Protein AF-A0AAV4P1F6-F1 (afdb_monomer_lite)

Sequence (361 aa):
MTSTFDADSRHCPSCKAEIKIEPTDDEIRGLEEDSRLRVLKSFENSIWNQHSRYGILRRTLRHLNTSIENTIDKPGKYLMVEDISNFFIVGKFTEFVGNLMKKKLSDKLRLEDRVSHTDLYLRTKGRDISVFRKWCLDKYSSPQFAVIFFWILLLNIVPIVGEFTVLILEKLHFHSEEKFEKEFVLFEALNVIPMIWYAFDTFFLIAGLGCGQFFHYHGNKIDFIVTIVAVVQFIIDVVVIAAFPTNYDFAIIYVLFAMSCVRLLRLFLSISFHSSFCVVFAFITDEVSSVIYNAYDFGIGFITANEKVAQKATKIIDYEPSADMVQYRAERNVARVNNLSMITLKPITCADTILKVSNND

pLDDT: mean 77.38, std 16.15, range [29.48, 93.62]

Foldseek 3Di:
DDPDPPPPQCADPVPRDRPPPPDDPVVVLVQLQLLQVLLLVLLLVLLVVCCVPVVQDPVLNVVSVVLSVVQNVPGPGHRFCVSVVVLLDQDPVLVVLVVCCVPPPVVVVPPPDPVVLVVVLVVCVPDPDDPQLNVLSVVLPDLVVLQVLLVLLVVLVVLLVQLVVLVVCVVVVVDDLVVSLVSNVVSLVVLVVSLVVLVVSLVSLCSNQPPVRQVVDPLSVLSVVLSVLSVVLNVVVVVQCVVCVRDDDPVVSVVSSVSSVSSVVVVVSCCVPNCSVVSVSVVVVVVSVVSNVSSVSSLVSLLSSLVSCLVCLVVSRPDVVSSVVSNVSSVVSNVVSVVVCVVSCPDPPPVVVVVVVVVVD

Organism: Caerostris extrusa (NCBI:txid172846)

Structure (mmCIF, N/CA/C/O backbone):
data_AF-A0AAV4P1F6-F1
#
_entry.id   AF-A0AAV4P1F6-F1
#
loop_
_atom_site.group_PDB
_atom_site.id
_atom_site.type_symbol
_atom_site.label_atom_id
_atom_site.label_alt_id
_atom_site.label_comp_id
_atom_site.label_asym_id
_atom_site.label_entity_id
_atom_site.label_seq_id
_atom_site.pdbx_PDB_ins_code
_atom_site.Cartn_x
_atom_site.Cartn_y
_atom_site.Cartn_z
_atom_site.occupancy
_atom_site.B_iso_or_equiv
_atom_site.auth_seq_id
_atom_site.auth_comp_id
_atom_site.auth_asym_id
_atom_site.auth_atom_id
_atom_site.pdbx_PDB_model_num
ATOM 1 N N . MET A 1 1 ? -42.499 1.158 71.817 1.00 38.84 1 MET A N 1
ATOM 2 C CA . MET A 1 1 ? -43.449 1.905 70.970 1.00 38.84 1 MET A CA 1
ATOM 3 C C . MET A 1 1 ? -42.692 2.366 69.742 1.00 38.84 1 MET A C 1
ATOM 5 O O . MET A 1 1 ? -41.960 3.341 69.799 1.00 38.84 1 MET A O 1
ATOM 9 N N . THR A 1 2 ? -42.755 1.564 68.690 1.00 38.84 2 THR A N 1
ATOM 10 C CA . THR A 1 2 ? -42.164 1.829 67.378 1.00 38.84 2 THR A CA 1
ATOM 11 C C . THR A 1 2 ? -43.072 2.802 66.638 1.00 38.84 2 THR A C 1
ATOM 13 O O . THR A 1 2 ? -44.188 2.437 66.280 1.00 38.84 2 THR A O 1
ATOM 16 N N . SER A 1 3 ? -42.624 4.045 66.458 1.00 37.25 3 SER A N 1
ATOM 17 C CA . SER A 1 3 ? -43.287 4.999 65.571 1.00 37.25 3 SER A CA 1
ATOM 18 C C . SER A 1 3 ? -43.035 4.561 64.131 1.00 37.25 3 SER A C 1
ATOM 20 O O . SER A 1 3 ? -41.932 4.723 63.607 1.00 37.25 3 SER A O 1
ATOM 22 N N . THR A 1 4 ? -44.043 3.958 63.515 1.00 42.88 4 THR A N 1
ATOM 23 C CA . THR A 1 4 ? -44.122 3.788 62.067 1.00 42.88 4 THR A CA 1
ATOM 24 C C . THR A 1 4 ? -44.145 5.179 61.440 1.00 42.88 4 THR A C 1
ATOM 26 O O . THR A 1 4 ? -45.051 5.967 61.696 1.00 42.88 4 THR A O 1
ATOM 29 N N . PHE A 1 5 ? -43.094 5.515 60.694 1.00 44.38 5 PHE A N 1
ATOM 30 C CA . PHE A 1 5 ? -43.051 6.717 59.870 1.00 44.38 5 PHE A CA 1
ATOM 31 C C . PHE A 1 5 ? -44.028 6.493 58.708 1.00 44.38 5 PHE A C 1
ATOM 33 O O . PHE A 1 5 ? -43.715 5.760 57.772 1.00 44.38 5 PHE A O 1
ATOM 40 N N . ASP A 1 6 ? -45.228 7.066 58.804 1.00 48.50 6 ASP A N 1
ATOM 41 C CA . ASP A 1 6 ? -46.185 7.109 57.697 1.00 48.50 6 ASP A CA 1
ATOM 42 C C . ASP A 1 6 ? -45.626 8.028 56.603 1.00 48.50 6 ASP A C 1
ATOM 44 O O . ASP A 1 6 ? -45.699 9.259 56.686 1.00 48.50 6 ASP A O 1
ATOM 48 N N . ALA A 1 7 ? -45.044 7.409 55.575 1.00 51.19 7 ALA A N 1
ATOM 49 C CA . ALA A 1 7 ? -44.475 8.071 54.401 1.00 51.19 7 ALA A CA 1
ATOM 50 C C . ALA A 1 7 ? -45.523 8.796 53.525 1.00 51.19 7 ALA A C 1
ATOM 52 O O . ALA A 1 7 ? -45.147 9.516 52.606 1.00 51.19 7 ALA A O 1
ATOM 53 N N . ASP A 1 8 ? -46.818 8.665 53.836 1.00 51.41 8 ASP A N 1
ATOM 54 C CA . ASP A 1 8 ? -47.928 9.262 53.079 1.00 51.41 8 ASP A CA 1
ATOM 55 C C . ASP A 1 8 ? -48.410 10.621 53.619 1.00 51.41 8 ASP A C 1
ATOM 57 O O . ASP A 1 8 ? -49.325 11.239 53.063 1.00 51.41 8 ASP A O 1
ATOM 61 N N . SER A 1 9 ? -47.808 11.144 54.691 1.00 54.31 9 SER A N 1
ATOM 62 C CA . SER A 1 9 ? -48.185 12.469 55.187 1.00 54.31 9 SER A CA 1
ATOM 63 C C . SER A 1 9 ? -47.540 13.575 54.343 1.00 54.31 9 SER A C 1
ATOM 65 O O . SER A 1 9 ? -46.425 14.019 54.595 1.00 54.31 9 SER A O 1
ATOM 67 N N . ARG A 1 10 ? -48.289 14.122 53.372 1.00 58.44 10 ARG A N 1
ATOM 68 C CA . ARG A 1 10 ? -47.948 15.388 52.673 1.00 58.44 10 ARG A CA 1
ATOM 69 C C . ARG A 1 10 ? -47.880 16.605 53.609 1.00 58.44 10 ARG A C 1
ATOM 71 O O . ARG A 1 10 ? -47.894 17.734 53.144 1.00 58.44 10 ARG A O 1
ATOM 78 N N . HIS A 1 11 ? -47.871 16.409 54.923 1.00 65.31 11 HIS A N 1
ATOM 79 C CA . HIS A 1 11 ? -47.951 17.462 55.918 1.00 65.31 11 HIS A CA 1
ATOM 80 C C . HIS A 1 11 ? -46.923 17.220 57.015 1.00 65.31 11 HIS A C 1
ATOM 82 O O . HIS A 1 11 ? -46.811 16.117 57.543 1.00 65.31 11 HIS A O 1
ATOM 88 N N . CYS A 1 12 ? -46.201 18.272 57.394 1.00 66.75 12 CYS A N 1
ATOM 89 C CA . CYS A 1 12 ? -45.205 18.184 58.453 1.00 66.75 12 CYS A CA 1
ATOM 90 C C . CYS A 1 12 ? -45.875 17.809 59.792 1.00 66.75 12 CYS A C 1
ATOM 92 O O . CYS A 1 12 ? -46.815 18.497 60.207 1.00 66.75 12 CYS A O 1
ATOM 94 N N . PRO A 1 13 ? -45.393 16.779 60.514 1.00 68.94 13 PRO A N 1
ATOM 95 C CA . PRO A 1 13 ? -46.028 16.301 61.745 1.00 68.94 13 PRO A CA 1
ATOM 96 C C . PRO A 1 13 ? -46.034 17.341 62.877 1.00 68.94 13 PRO A C 1
ATOM 98 O O . PRO A 1 13 ? -46.877 17.269 63.768 1.00 68.94 13 PRO A O 1
ATOM 101 N N . SER A 1 14 ? -45.146 18.340 62.825 1.00 70.44 14 SER A N 1
ATOM 102 C CA . SER A 1 14 ? -45.046 19.388 63.849 1.00 70.44 14 SER A CA 1
ATOM 103 C C . SER A 1 14 ? -45.931 20.610 63.588 1.00 70.44 14 SER A C 1
ATOM 105 O O . SER A 1 14 ? -46.360 21.255 64.540 1.00 70.44 14 SER A O 1
ATOM 107 N N . CYS A 1 15 ? -46.210 20.961 62.327 1.00 78.31 15 CYS A N 1
ATOM 108 C CA . CYS A 1 15 ? -46.933 22.199 61.994 1.00 78.31 15 CYS A CA 1
ATOM 109 C C . CYS A 1 15 ? -48.130 22.013 61.057 1.00 78.31 15 CYS A C 1
ATOM 111 O O . CYS A 1 15 ? -48.818 22.989 60.768 1.00 78.31 15 CYS A O 1
ATOM 113 N N . LYS A 1 16 ? -48.398 20.784 60.592 1.00 69.38 16 LYS A N 1
ATOM 114 C CA . LYS A 1 16 ? -49.458 20.450 59.626 1.00 69.38 16 LYS A CA 1
ATOM 115 C C . LYS A 1 16 ? -49.434 21.309 58.354 1.00 69.38 16 LYS A C 1
ATOM 117 O O . LYS A 1 16 ? -50.455 21.422 57.689 1.00 69.38 16 LYS A O 1
ATOM 122 N N . ALA A 1 17 ? -48.302 21.928 58.022 1.00 64.44 17 ALA A N 1
ATOM 123 C CA . ALA A 1 17 ? -48.127 22.629 56.759 1.00 64.44 17 ALA A CA 1
ATOM 124 C C . ALA A 1 17 ? -47.928 21.600 55.646 1.00 64.44 17 ALA A C 1
ATOM 126 O O . ALA A 1 17 ? -47.204 20.622 55.855 1.00 64.44 17 ALA A O 1
ATOM 127 N N . GLU A 1 18 ? -48.570 21.818 54.498 1.00 62.25 18 GLU A N 1
ATOM 128 C CA . GLU A 1 18 ? -48.387 20.986 53.311 1.00 62.25 18 GLU A CA 1
ATOM 129 C C . GLU A 1 18 ? -46.919 21.076 52.876 1.00 62.25 18 GLU A C 1
ATOM 131 O O . GLU A 1 18 ? -46.399 22.153 52.576 1.00 62.25 18 GLU A O 1
ATOM 136 N N . ILE A 1 19 ? -46.222 19.944 52.916 1.00 61.69 19 ILE A N 1
ATOM 137 C CA . ILE A 1 19 ? -44.867 19.827 52.402 1.00 61.69 19 ILE A CA 1
ATOM 138 C C . ILE A 1 19 ? -45.026 19.853 50.884 1.00 61.69 19 ILE A C 1
ATOM 140 O O . ILE A 1 19 ? -45.515 18.892 50.292 1.00 61.69 19 ILE A O 1
ATOM 144 N N . LYS A 1 20 ? -44.637 20.958 50.242 1.00 55.81 20 LYS A N 1
ATOM 145 C CA . LYS A 1 20 ? -44.417 20.956 48.794 1.00 55.81 20 LYS A CA 1
ATOM 146 C C . LYS A 1 20 ? -43.238 20.025 48.521 1.00 55.81 20 LYS A C 1
ATOM 148 O O . LYS A 1 20 ? -42.094 20.394 48.745 1.00 55.81 20 LYS A O 1
ATOM 153 N N . ILE A 1 21 ? -43.553 18.794 48.127 1.00 63.50 21 ILE A N 1
ATOM 154 C CA . ILE A 1 21 ? -42.582 17.750 47.759 1.00 63.50 21 ILE A CA 1
ATOM 155 C C . ILE A 1 21 ? -42.100 17.953 46.312 1.00 63.50 21 ILE A C 1
ATOM 157 O O . ILE A 1 21 ? -41.138 17.325 45.884 1.00 63.50 21 ILE A O 1
ATOM 161 N N . GLU A 1 22 ? -42.745 18.843 45.553 1.00 67.06 22 GLU A N 1
ATOM 162 C CA . GLU A 1 22 ? -42.288 19.199 44.215 1.00 67.06 22 GLU A CA 1
ATOM 163 C C . GLU A 1 22 ? -40.974 19.989 44.313 1.00 67.06 22 GLU A C 1
ATOM 165 O O . GLU A 1 22 ? -40.964 21.064 44.925 1.00 67.06 22 GLU A O 1
ATOM 170 N N . PRO A 1 23 ? -39.869 19.454 43.759 1.00 74.31 23 PRO A N 1
ATOM 171 C CA . PRO A 1 23 ? -38.586 20.136 43.772 1.00 74.31 23 PRO A CA 1
ATOM 172 C C . PRO A 1 23 ? -38.699 21.457 43.016 1.00 74.31 23 PRO A C 1
ATOM 174 O O . PRO A 1 23 ? -39.380 21.559 41.995 1.00 74.31 23 PRO A O 1
ATOM 177 N N . THR A 1 24 ? -38.025 22.479 43.527 1.00 83.31 24 THR A N 1
ATOM 178 C CA . THR A 1 24 ? -37.917 23.767 42.837 1.00 83.31 24 THR A CA 1
ATOM 179 C C . THR A 1 24 ? -37.158 23.611 41.517 1.00 83.31 24 THR A C 1
ATOM 181 O O . THR A 1 24 ? -36.320 22.722 41.381 1.00 83.31 24 THR A O 1
ATOM 184 N N . ASP A 1 25 ? -37.389 24.498 40.544 1.00 84.62 25 ASP A N 1
ATOM 185 C CA . ASP A 1 25 ? -36.687 24.456 39.247 1.00 84.62 25 ASP A CA 1
ATOM 186 C C . ASP A 1 25 ? -35.151 24.464 39.404 1.00 84.62 25 ASP A C 1
ATOM 188 O O . ASP A 1 25 ? -34.422 23.880 38.602 1.00 84.62 25 ASP A O 1
ATOM 192 N N . ASP A 1 26 ? -34.637 25.093 40.461 1.00 85.69 26 ASP A N 1
ATOM 193 C CA . ASP A 1 26 ? -33.209 25.124 40.791 1.00 85.69 26 ASP A CA 1
ATOM 194 C C . ASP A 1 26 ? -32.708 23.767 41.306 1.00 85.69 26 ASP A C 1
ATOM 196 O O . ASP A 1 26 ? -31.631 23.313 40.912 1.00 85.69 26 ASP A O 1
ATOM 200 N N . GLU A 1 27 ? -33.503 23.089 42.136 1.00 84.44 27 GLU A N 1
ATOM 201 C CA . GLU A 1 27 ? -33.219 21.736 42.620 1.00 84.44 27 GLU A CA 1
ATOM 202 C C . GLU A 1 27 ? -33.324 20.707 41.494 1.00 84.44 27 GLU A C 1
ATOM 204 O O . GLU A 1 27 ? -32.465 19.833 41.401 1.00 84.44 27 GLU A O 1
ATOM 209 N N . ILE A 1 28 ? -34.304 20.843 40.592 1.00 86.19 28 ILE A N 1
ATOM 210 C CA . ILE A 1 28 ? -34.425 20.000 39.393 1.00 86.19 28 ILE A CA 1
ATOM 211 C C . ILE A 1 28 ? -33.164 20.136 38.539 1.00 86.19 28 ILE A C 1
ATOM 213 O O . ILE A 1 28 ? -32.554 19.128 38.188 1.00 86.19 28 ILE A O 1
ATOM 217 N N . ARG A 1 29 ? -32.703 21.366 38.275 1.00 86.69 29 ARG A N 1
ATOM 218 C CA . ARG A 1 29 ? -31.451 21.601 37.535 1.00 86.69 29 ARG A CA 1
ATOM 219 C C . ARG A 1 29 ? -30.237 20.982 38.231 1.00 86.69 29 ARG A C 1
ATOM 221 O O . ARG A 1 29 ? -29.372 20.419 37.561 1.00 86.69 29 ARG A O 1
ATOM 228 N N . GLY A 1 30 ? -30.174 21.054 39.561 1.00 87.31 30 GLY A N 1
ATOM 229 C CA . GLY A 1 30 ? -29.123 20.404 40.349 1.00 87.31 30 GLY A CA 1
ATOM 230 C C . GLY A 1 30 ? -29.155 18.876 40.241 1.00 87.31 30 GLY A C 1
ATOM 231 O O . GLY A 1 30 ? -28.116 18.250 40.029 1.00 87.31 30 GLY A O 1
ATOM 232 N N . LEU A 1 31 ? -30.344 18.276 40.327 1.00 87.50 31 LEU A N 1
ATOM 233 C CA . LEU A 1 31 ? -30.554 16.832 40.198 1.00 87.50 31 LEU A CA 1
ATOM 234 C C . LEU A 1 31 ? -30.246 16.331 38.783 1.00 87.50 31 LEU A C 1
ATOM 236 O O . LEU A 1 31 ? -29.649 15.266 38.626 1.00 87.50 31 LEU A O 1
ATOM 240 N N . GLU A 1 32 ? -30.615 17.085 37.748 1.00 88.25 32 GLU A N 1
ATOM 241 C CA . GLU A 1 32 ? -30.285 16.777 36.353 1.00 88.25 32 GLU A CA 1
ATOM 242 C C . GLU A 1 32 ? -28.773 16.788 36.106 1.00 88.25 32 GLU A C 1
ATOM 244 O O . GLU A 1 32 ? -28.246 15.896 35.434 1.00 88.25 32 GLU A O 1
ATOM 249 N N . GLU A 1 33 ? -28.060 17.761 36.674 1.00 89.44 33 GLU A N 1
ATOM 250 C CA . GLU A 1 33 ? -26.610 17.871 36.528 1.00 89.44 33 GLU A CA 1
ATOM 251 C C . GLU A 1 33 ? -25.863 16.777 37.313 1.00 89.44 33 GLU A C 1
ATOM 253 O O . GLU A 1 33 ? -24.937 16.166 36.776 1.00 89.44 33 GLU A O 1
ATOM 258 N N . ASP A 1 34 ? -26.299 16.440 38.533 1.00 90.31 34 ASP A N 1
ATOM 259 C CA . ASP A 1 34 ? -25.748 15.296 39.279 1.00 90.31 34 ASP A CA 1
ATOM 260 C C . ASP A 1 34 ? -25.990 13.977 38.528 1.00 90.31 34 ASP A C 1
ATOM 262 O O . ASP A 1 34 ? -25.071 13.177 38.325 1.00 90.31 34 ASP A O 1
ATOM 266 N N . SER A 1 35 ? -27.207 13.787 38.007 1.00 89.88 35 SER A N 1
ATOM 267 C CA . SER A 1 35 ? -27.563 12.627 37.181 1.00 89.88 35 SER A CA 1
ATOM 268 C C . SER A 1 35 ? -26.642 12.505 35.965 1.00 89.88 35 SER A C 1
ATOM 270 O O . SER A 1 35 ? -26.110 11.425 35.688 1.00 89.88 35 SER A O 1
ATOM 272 N N . ARG A 1 36 ? -26.384 13.619 35.268 1.00 92.00 36 ARG A N 1
ATOM 273 C CA . ARG A 1 36 ? -25.468 13.688 34.120 1.00 92.00 36 ARG A CA 1
ATOM 274 C C . ARG A 1 36 ? -24.056 13.240 34.494 1.00 92.00 36 ARG A C 1
ATOM 276 O O . ARG A 1 36 ? -23.481 12.393 33.805 1.00 92.00 36 ARG A O 1
ATOM 283 N N . LEU A 1 37 ? -23.500 13.772 35.582 1.00 92.38 37 LEU A N 1
ATOM 284 C CA . LEU A 1 37 ? -22.149 13.433 36.040 1.00 92.38 37 LEU A CA 1
ATOM 285 C C . LEU A 1 37 ? -22.035 11.953 36.429 1.00 92.38 37 LEU A C 1
ATOM 287 O O . LEU A 1 37 ? -21.067 11.284 36.053 1.00 92.38 37 LEU A O 1
ATOM 291 N N . ARG A 1 38 ? -23.042 11.402 37.116 1.00 92.69 38 ARG A N 1
ATOM 292 C CA . ARG A 1 38 ? -23.079 9.975 37.470 1.00 92.69 38 ARG A CA 1
ATOM 293 C C . ARG A 1 38 ? -23.143 9.072 36.241 1.00 92.69 38 ARG A C 1
ATOM 295 O O . ARG A 1 38 ? -22.482 8.031 36.210 1.00 92.69 38 ARG A O 1
ATOM 302 N N . VAL A 1 39 ? -23.883 9.476 35.211 1.00 92.12 39 VAL A N 1
ATOM 303 C CA . VAL A 1 39 ? -23.945 8.758 33.931 1.00 92.12 39 VAL A CA 1
ATOM 304 C C . VAL A 1 39 ? -22.595 8.753 33.234 1.00 92.12 39 VAL A C 1
ATOM 306 O O . VAL A 1 39 ? -22.129 7.681 32.848 1.00 92.12 39 VAL A O 1
ATOM 309 N N . LEU A 1 40 ? -21.938 9.910 33.118 1.00 92.56 40 LEU A N 1
ATOM 310 C CA . LEU A 1 40 ? -20.616 10.011 32.493 1.00 92.56 40 LEU A CA 1
ATOM 311 C C . LEU A 1 40 ? -19.580 9.158 33.239 1.00 92.56 40 LEU A C 1
ATOM 313 O O . LEU A 1 40 ? -18.828 8.414 32.612 1.00 92.56 40 LEU A O 1
ATOM 317 N N . LYS A 1 41 ? -19.618 9.155 34.576 1.00 93.62 41 LYS A N 1
ATOM 318 C CA . LYS A 1 41 ? -18.756 8.305 35.409 1.00 93.62 41 LYS A CA 1
ATOM 319 C C . LYS A 1 41 ? -19.056 6.810 35.252 1.00 93.62 41 LYS A C 1
ATOM 321 O O . LYS A 1 41 ? -18.147 5.982 35.225 1.00 93.62 41 LYS A O 1
ATOM 326 N N . SER A 1 42 ? -20.329 6.431 35.144 1.00 93.06 42 SER A N 1
ATOM 327 C CA . SER A 1 42 ? -20.731 5.044 34.871 1.00 93.06 42 SER A CA 1
ATOM 328 C C . SER A 1 42 ? -20.269 4.581 33.485 1.00 93.06 42 SER A C 1
ATOM 330 O O . SER A 1 42 ? -19.779 3.458 33.324 1.00 93.06 42 SER A O 1
ATOM 332 N N . PHE A 1 43 ? -20.367 5.468 32.496 1.00 92.94 43 PHE A N 1
ATOM 333 C CA . PHE A 1 43 ? -19.899 5.244 31.137 1.00 92.94 43 PHE A CA 1
ATOM 334 C C . PHE A 1 43 ? -18.378 5.028 31.095 1.00 92.94 43 PHE A C 1
ATOM 336 O O . PHE A 1 43 ? -17.917 4.016 30.562 1.00 92.94 43 PHE A O 1
ATOM 343 N N . GLU A 1 44 ? -17.606 5.900 31.748 1.00 93.38 44 GLU A N 1
ATOM 344 C CA . GLU A 1 44 ? -16.151 5.773 31.895 1.00 93.38 44 GLU A CA 1
ATOM 345 C C . GLU A 1 44 ? -15.758 4.442 32.562 1.00 93.38 44 GLU A C 1
ATOM 347 O O . GLU A 1 44 ? -14.948 3.674 32.032 1.00 93.38 44 GLU A O 1
ATOM 352 N N . ASN A 1 45 ? -16.411 4.097 33.677 1.00 93.44 45 ASN A N 1
ATOM 353 C CA . ASN A 1 45 ? -16.208 2.818 34.361 1.00 93.44 45 ASN A CA 1
ATOM 354 C C . ASN A 1 45 ? -16.522 1.618 33.459 1.00 93.44 45 ASN A C 1
ATOM 356 O O . ASN A 1 45 ? -15.870 0.573 33.552 1.00 93.44 45 ASN A O 1
ATOM 360 N N . SER A 1 46 ? -17.529 1.723 32.588 1.00 91.75 46 SER A N 1
ATOM 361 C CA . SER A 1 46 ? -17.835 0.663 31.630 1.00 91.75 46 SER A CA 1
ATOM 362 C C . SER A 1 46 ? -16.695 0.463 30.636 1.00 91.75 46 SER A C 1
ATOM 364 O O . SER A 1 46 ? -16.330 -0.684 30.380 1.00 91.75 46 SER A O 1
ATOM 366 N N . ILE A 1 47 ? -16.115 1.537 30.100 1.00 91.38 47 ILE A N 1
ATOM 367 C CA . ILE A 1 47 ? -15.027 1.457 29.116 1.00 91.38 47 ILE A CA 1
ATOM 368 C C . ILE A 1 47 ? -13.759 0.889 29.755 1.00 91.38 47 ILE A C 1
ATOM 370 O O . ILE A 1 47 ? -13.151 -0.019 29.189 1.00 91.38 47 ILE A O 1
ATOM 374 N N . TRP A 1 48 ? -13.400 1.328 30.963 1.00 91.94 48 TRP A N 1
ATOM 375 C CA . TRP A 1 48 ? -12.269 0.759 31.703 1.00 91.94 48 TRP A CA 1
ATOM 376 C C . TRP A 1 48 ? -12.427 -0.740 31.961 1.00 91.94 48 TRP A C 1
ATOM 378 O O . TRP A 1 48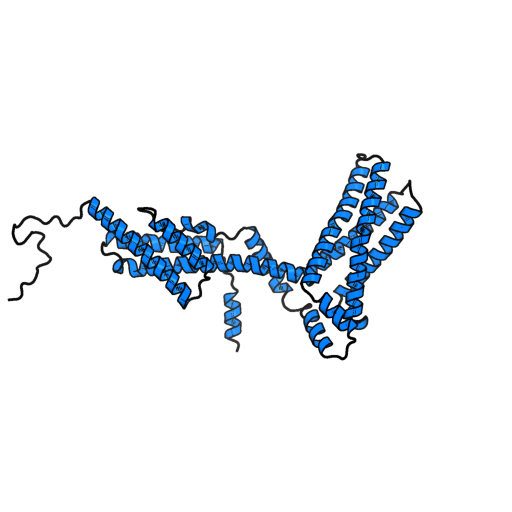 ? -11.490 -1.514 31.759 1.00 91.94 48 TRP A O 1
ATOM 388 N N . ASN A 1 49 ? -13.631 -1.168 32.346 1.00 91.31 49 ASN A N 1
ATOM 389 C CA . ASN A 1 49 ? -13.943 -2.587 32.510 1.00 91.31 49 ASN A CA 1
ATOM 390 C C . ASN A 1 49 ? -13.863 -3.362 31.190 1.00 91.31 49 ASN A C 1
ATOM 392 O O . ASN A 1 49 ? -13.536 -4.546 31.188 1.00 91.31 49 ASN A O 1
ATOM 396 N N . GLN A 1 50 ? -14.183 -2.721 30.066 1.00 88.56 50 GLN A N 1
ATOM 397 C CA . GLN A 1 50 ? -14.062 -3.356 28.762 1.00 88.56 50 GLN A CA 1
ATOM 398 C C . GLN A 1 50 ? -12.610 -3.466 28.298 1.00 88.56 50 GLN A C 1
ATOM 400 O O . GLN A 1 50 ? -12.223 -4.509 27.784 1.00 88.56 50 GLN A O 1
ATOM 405 N N . HIS A 1 51 ? -11.782 -2.454 28.548 1.00 90.00 51 HIS A N 1
ATOM 406 C CA . HIS A 1 51 ? -10.345 -2.534 28.296 1.00 90.00 51 HIS A CA 1
ATOM 407 C C . HIS A 1 51 ? -9.687 -3.646 29.129 1.00 90.00 51 HIS A C 1
ATOM 409 O O . HIS A 1 51 ? -8.862 -4.393 28.613 1.00 90.00 51 HIS A O 1
ATOM 415 N N . SER A 1 52 ? -10.067 -3.800 30.403 1.00 87.56 52 SER A N 1
ATOM 416 C CA . SER A 1 52 ? -9.479 -4.828 31.274 1.00 87.56 52 SER A CA 1
ATOM 417 C C . SER A 1 52 ? -9.945 -6.257 30.973 1.00 87.56 52 SER A C 1
ATOM 419 O O . SER A 1 52 ? -9.185 -7.187 31.226 1.00 87.56 52 SER A O 1
ATOM 421 N N . ARG A 1 53 ? -11.167 -6.451 30.450 1.00 83.44 53 ARG A N 1
ATOM 422 C CA . ARG A 1 53 ? -11.757 -7.791 30.230 1.00 83.44 53 ARG A CA 1
ATOM 423 C C . ARG A 1 53 ? -11.881 -8.222 28.771 1.00 83.44 53 ARG A C 1
ATOM 425 O O . ARG A 1 53 ? -11.707 -9.398 28.486 1.00 83.44 53 ARG A O 1
ATOM 432 N N . TYR A 1 54 ? -12.224 -7.300 27.876 1.00 69.88 54 TYR A N 1
ATOM 433 C CA . TYR A 1 54 ? -12.569 -7.585 26.476 1.00 69.88 54 TYR A CA 1
ATOM 434 C C . TYR A 1 54 ? -11.516 -7.083 25.481 1.00 69.88 54 TYR A C 1
ATOM 436 O O . TYR A 1 54 ? -11.690 -7.247 24.280 1.00 69.88 54 TYR A O 1
ATOM 444 N N . GLY A 1 55 ? -10.418 -6.496 25.967 1.00 75.00 55 GLY A N 1
ATOM 445 C CA . GLY A 1 55 ? -9.258 -6.178 25.136 1.00 75.00 55 GLY A CA 1
ATOM 446 C C . GLY A 1 55 ? -9.456 -5.008 24.173 1.00 75.00 55 GLY A C 1
ATOM 447 O O . GLY A 1 55 ? -8.792 -4.979 23.142 1.00 75.00 55 GLY A O 1
ATOM 448 N N . ILE A 1 56 ? -10.322 -4.036 24.498 1.00 83.50 56 ILE A N 1
ATOM 449 C CA . ILE A 1 56 ? -10.389 -2.781 23.730 1.00 83.50 56 ILE A CA 1
ATOM 450 C C . ILE A 1 56 ? -8.986 -2.175 23.646 1.00 83.50 56 ILE A C 1
ATOM 452 O O . ILE A 1 56 ? -8.310 -2.012 24.663 1.00 83.50 56 ILE A O 1
ATOM 456 N N . LEU A 1 57 ? -8.564 -1.793 22.441 1.00 84.81 57 LEU A N 1
ATOM 457 C CA . LEU A 1 57 ? -7.273 -1.150 22.211 1.00 84.81 57 LEU A CA 1
ATOM 458 C C . LEU A 1 57 ? -7.061 0.081 23.118 1.00 84.81 57 LEU A C 1
ATOM 460 O O . LEU A 1 57 ? -7.925 0.949 23.259 1.00 84.81 57 LEU A O 1
ATOM 464 N N . ARG A 1 58 ? -5.846 0.236 23.662 1.00 86.88 58 ARG A N 1
ATOM 465 C CA . ARG A 1 58 ? -5.468 1.372 24.531 1.00 86.88 58 ARG A CA 1
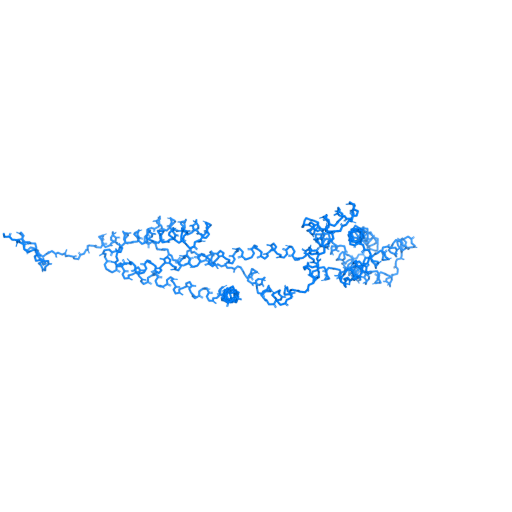ATOM 466 C C . ARG A 1 58 ? -5.704 2.744 23.881 1.00 86.88 58 ARG A C 1
ATOM 468 O O . ARG A 1 58 ? -6.041 3.705 24.570 1.00 86.88 58 ARG A O 1
ATOM 475 N N . ARG A 1 59 ? -5.537 2.840 22.556 1.00 85.06 59 ARG A N 1
ATOM 476 C CA . ARG A 1 59 ? -5.834 4.057 21.777 1.00 85.06 59 ARG A CA 1
ATOM 477 C C . ARG A 1 59 ? -7.320 4.419 21.832 1.00 85.06 59 ARG A C 1
ATOM 479 O O . ARG A 1 59 ? -7.649 5.566 22.112 1.00 85.06 59 ARG A O 1
ATOM 486 N N . THR A 1 60 ? -8.199 3.434 21.670 1.00 84.56 60 THR A N 1
ATOM 487 C CA . THR A 1 60 ? -9.657 3.589 21.753 1.00 84.56 60 THR A CA 1
ATOM 488 C C . THR A 1 60 ? -10.091 4.054 23.141 1.00 84.56 60 THR A C 1
ATOM 490 O O . THR A 1 60 ? -10.831 5.029 23.249 1.00 84.56 60 THR A O 1
ATOM 493 N N . LEU A 1 61 ? -9.555 3.434 24.203 1.00 90.00 61 LEU A N 1
ATOM 494 C CA . LEU A 1 61 ? -9.778 3.868 25.589 1.00 90.00 61 LEU A CA 1
ATOM 495 C C . LEU A 1 61 ? -9.406 5.344 25.782 1.00 90.00 61 LEU A C 1
ATOM 497 O O . LEU A 1 61 ? -10.193 6.110 26.329 1.00 90.00 61 LEU A O 1
ATOM 501 N N . ARG A 1 62 ? -8.221 5.753 25.309 1.00 89.94 62 ARG A N 1
ATOM 502 C CA . ARG A 1 62 ? -7.745 7.136 25.445 1.00 89.94 62 ARG A CA 1
ATOM 503 C C . ARG A 1 62 ? -8.688 8.125 24.760 1.00 89.94 62 ARG A C 1
ATOM 505 O O . ARG A 1 62 ? -9.048 9.124 25.366 1.00 89.94 62 ARG A O 1
ATOM 512 N N . HIS A 1 63 ? -9.107 7.841 23.529 1.00 88.75 63 HIS A N 1
ATOM 513 C CA . HIS A 1 63 ? -10.007 8.724 22.785 1.00 88.75 63 HIS A CA 1
ATOM 514 C C . HIS A 1 63 ? -11.399 8.826 23.417 1.00 88.75 63 HIS A C 1
ATOM 516 O O . HIS A 1 63 ? -11.947 9.928 23.501 1.00 88.75 63 HIS A O 1
ATOM 522 N N . LEU A 1 64 ? -11.958 7.710 23.893 1.00 88.75 64 LEU A N 1
ATOM 523 C CA . LEU A 1 64 ? -13.236 7.717 24.604 1.00 88.75 64 LEU A CA 1
ATOM 524 C C . LEU A 1 64 ? -13.141 8.493 25.922 1.00 88.75 64 LEU A C 1
ATOM 526 O O . LEU A 1 64 ? -13.973 9.364 26.151 1.00 88.75 64 LEU A O 1
ATOM 530 N N . ASN A 1 65 ? -12.108 8.257 26.736 1.00 91.06 65 ASN A N 1
ATOM 531 C CA . ASN A 1 65 ? -11.918 8.979 27.999 1.00 91.06 65 ASN A CA 1
ATOM 532 C C . ASN A 1 65 ? -11.745 10.481 27.778 1.00 91.06 65 ASN A C 1
ATOM 534 O O . ASN A 1 65 ? -12.457 11.263 28.394 1.00 91.06 65 ASN A O 1
ATOM 538 N N . THR A 1 66 ? -10.906 10.897 26.826 1.00 91.38 66 THR A N 1
ATOM 539 C CA . THR A 1 66 ? -10.767 12.322 26.490 1.00 91.38 66 THR A CA 1
ATOM 540 C C . THR A 1 66 ? -12.090 12.927 26.004 1.00 91.38 66 THR A C 1
ATOM 542 O O . THR A 1 66 ? -12.395 14.078 26.302 1.00 91.38 66 THR A O 1
ATOM 545 N N . SER A 1 67 ? -12.920 12.167 25.282 1.00 89.56 67 SER A N 1
ATOM 546 C CA . SER A 1 67 ? -14.248 12.641 24.858 1.00 89.56 67 SER A CA 1
ATOM 547 C C . SER A 1 67 ? -15.210 12.805 26.041 1.00 89.56 67 SER A C 1
ATOM 549 O O . SER A 1 67 ? -16.002 13.748 26.059 1.00 89.56 67 SER A O 1
ATOM 551 N N . ILE A 1 68 ? -15.124 11.922 27.039 1.00 91.75 68 ILE A N 1
ATOM 552 C CA . ILE A 1 68 ? -15.899 12.006 28.284 1.00 91.75 68 ILE A CA 1
ATOM 553 C C . ILE A 1 68 ? -15.445 13.209 29.106 1.00 91.75 68 ILE A C 1
ATOM 555 O O . ILE A 1 68 ? -16.290 14.019 29.467 1.00 91.75 68 ILE A O 1
ATOM 559 N N . GLU A 1 69 ? -14.141 13.375 29.332 1.00 90.31 69 GLU A N 1
ATOM 560 C CA . GLU A 1 69 ? -13.554 14.517 30.051 1.00 90.31 69 GLU A CA 1
ATOM 561 C C . GLU A 1 69 ? -14.006 15.848 29.426 1.00 90.31 69 GLU A C 1
ATOM 563 O O . GLU A 1 69 ? -14.612 16.681 30.095 1.00 90.31 69 GLU A O 1
ATOM 568 N N . ASN A 1 70 ? -13.881 15.979 28.100 1.00 89.62 70 ASN A N 1
ATOM 569 C CA . ASN A 1 70 ? -14.350 17.155 27.356 1.00 89.62 70 ASN A CA 1
ATOM 570 C C . ASN A 1 70 ? -15.868 17.405 27.465 1.00 89.62 70 ASN A C 1
ATOM 572 O O . ASN A 1 70 ? -16.343 18.508 27.175 1.00 89.62 70 ASN A O 1
ATOM 576 N N . THR A 1 71 ? -16.647 16.370 27.783 1.00 89.75 71 THR A N 1
ATOM 577 C CA . THR A 1 71 ? -18.101 16.456 27.973 1.00 89.75 71 THR A CA 1
ATOM 578 C C . THR A 1 71 ? -18.455 16.774 29.423 1.00 89.75 71 THR A C 1
ATOM 580 O O . THR A 1 71 ? -19.428 17.487 29.664 1.00 89.75 71 THR A O 1
ATOM 583 N N . ILE A 1 72 ? -17.664 16.305 30.391 1.00 90.25 72 ILE A N 1
ATOM 584 C CA . ILE A 1 72 ? -17.812 16.649 31.811 1.00 90.25 72 ILE A CA 1
ATOM 585 C C . ILE A 1 72 ? -17.698 18.167 31.985 1.00 90.25 72 ILE A C 1
ATOM 587 O O . ILE A 1 72 ? -18.576 18.754 32.616 1.00 90.25 72 ILE A O 1
ATOM 591 N N . ASP A 1 73 ? -16.727 18.796 31.318 1.00 88.44 73 ASP A N 1
ATOM 592 C CA . ASP A 1 73 ? -16.479 20.245 31.377 1.00 88.44 73 ASP A CA 1
ATOM 593 C C . ASP A 1 73 ? -17.610 21.111 30.785 1.00 88.44 73 ASP A C 1
ATOM 595 O O . ASP A 1 73 ? -17.649 22.324 30.998 1.00 88.44 73 ASP A O 1
ATOM 599 N N . LYS A 1 74 ? -18.538 20.519 30.018 1.00 89.50 74 LYS A N 1
ATOM 600 C CA . LYS A 1 74 ? -19.636 21.234 29.349 1.00 89.50 74 LYS A CA 1
ATOM 601 C C . LYS A 1 74 ? -20.966 20.982 30.077 1.00 89.50 74 LYS A C 1
ATOM 603 O O . LYS A 1 74 ? -21.522 19.889 29.932 1.00 89.50 74 LYS A O 1
ATOM 608 N N . PRO A 1 75 ? -21.518 21.968 30.811 1.00 86.19 75 PRO A N 1
ATOM 609 C CA . PRO A 1 75 ? -22.758 21.785 31.567 1.00 86.19 75 PRO A CA 1
ATOM 610 C C . PRO A 1 75 ? -23.937 21.477 30.636 1.00 86.19 75 PRO A C 1
ATOM 612 O O . PRO A 1 75 ? -24.011 21.993 29.518 1.00 86.19 75 PRO A O 1
ATOM 615 N N . GLY A 1 76 ? -24.839 20.593 31.073 1.00 83.56 76 GLY A N 1
ATOM 616 C CA . GLY A 1 76 ? -26.015 20.176 30.297 1.00 83.56 76 GLY A CA 1
ATOM 617 C C . GLY A 1 76 ? -25.727 19.349 29.032 1.00 83.56 76 GLY A C 1
ATOM 618 O O . GLY A 1 76 ? -26.662 18.868 28.385 1.00 83.56 76 GLY A O 1
ATOM 619 N N . LYS A 1 77 ? -24.455 19.130 28.667 1.00 88.06 77 LYS A N 1
ATOM 620 C CA . LYS A 1 77 ? -24.084 18.317 27.505 1.00 88.06 77 LYS A CA 1
ATOM 621 C C . LYS A 1 77 ? -23.871 16.858 27.906 1.00 88.06 77 LYS A C 1
ATOM 623 O O . LYS A 1 77 ? -23.159 16.544 28.857 1.00 88.06 77 LYS A O 1
ATOM 628 N N . TYR A 1 78 ? -24.478 15.964 27.135 1.00 86.19 78 TYR A N 1
ATOM 629 C CA . TYR A 1 78 ? -24.281 14.522 27.229 1.00 86.19 78 TYR A CA 1
ATOM 630 C C . TYR A 1 78 ? -23.415 14.053 26.069 1.00 86.19 78 TYR A C 1
ATOM 632 O O . TYR A 1 78 ? -23.378 14.697 25.021 1.00 86.19 78 TYR A O 1
ATOM 640 N N . LEU A 1 79 ? -22.749 12.918 26.257 1.00 87.88 79 LEU A N 1
ATOM 641 C CA . LEU A 1 79 ? -21.925 12.325 25.220 1.00 87.88 79 LEU A CA 1
ATOM 642 C C . LEU A 1 79 ? -22.834 11.719 24.142 1.00 87.88 79 LEU A C 1
ATOM 644 O O . LEU A 1 79 ? -23.518 10.720 24.382 1.00 87.88 79 LEU A O 1
ATOM 648 N N . MET A 1 80 ? -22.867 12.347 22.971 1.00 88.19 80 MET A N 1
ATOM 649 C CA . MET A 1 80 ? -23.694 11.916 21.845 1.00 88.19 80 MET A CA 1
ATOM 650 C C . MET A 1 80 ? -22.839 11.289 20.744 1.00 88.19 80 MET A C 1
ATOM 652 O O . MET A 1 80 ? -21.639 11.540 20.651 1.00 88.19 80 MET A O 1
ATOM 656 N N . VAL A 1 81 ? -23.460 10.482 19.881 1.00 85.12 81 VAL A N 1
ATOM 657 C CA . VAL A 1 81 ? -22.767 9.831 18.752 1.00 85.12 81 VAL A CA 1
ATOM 658 C C . VAL A 1 81 ? -22.092 10.856 17.842 1.00 85.12 81 VAL A C 1
ATOM 660 O O . VAL A 1 81 ? -20.997 10.613 17.344 1.00 85.12 81 VAL A O 1
ATOM 663 N N . GLU A 1 82 ? -22.713 12.017 17.642 1.00 83.94 82 GLU A N 1
ATOM 664 C CA . GLU A 1 82 ? -22.195 13.089 16.792 1.00 83.94 82 GLU A CA 1
ATOM 665 C C . GLU A 1 82 ? -20.830 13.598 17.259 1.00 83.94 82 GLU A C 1
ATOM 667 O O . GLU A 1 82 ? -19.957 13.836 16.424 1.00 83.94 82 GLU A O 1
ATOM 672 N N . ASP A 1 83 ? -20.618 13.679 18.576 1.00 82.19 83 ASP A N 1
ATOM 673 C CA . ASP A 1 83 ? -19.367 14.164 19.173 1.00 82.19 83 ASP A CA 1
ATOM 674 C C . ASP A 1 83 ? -18.181 13.247 18.881 1.00 82.19 83 ASP A C 1
ATOM 676 O O . ASP A 1 83 ? -17.024 13.658 18.965 1.00 82.19 83 ASP A O 1
ATOM 680 N N . ILE A 1 84 ? -18.478 12.001 18.523 1.00 82.12 84 ILE A N 1
ATOM 681 C CA . ILE A 1 84 ? -17.488 10.951 18.359 1.00 82.12 84 ILE A CA 1
ATOM 682 C C . ILE A 1 84 ? -17.494 10.368 16.945 1.00 82.12 84 ILE A C 1
ATOM 684 O O . ILE A 1 84 ? -16.596 9.618 16.575 1.00 82.12 84 ILE A O 1
ATOM 688 N N . SER A 1 85 ? -18.462 10.766 16.120 1.00 77.00 85 SER A N 1
ATOM 689 C CA . SER A 1 85 ? -18.682 10.287 14.754 1.00 77.00 85 SER A CA 1
ATOM 690 C C . SER A 1 85 ? -17.426 10.332 13.878 1.00 77.00 85 SER A C 1
ATOM 692 O O . SER A 1 85 ? -17.194 9.411 13.101 1.00 77.00 85 SER A O 1
ATOM 694 N N . ASN A 1 86 ? -16.549 11.319 14.074 1.00 76.50 86 ASN A N 1
ATOM 695 C CA . ASN A 1 86 ? -15.278 11.439 13.353 1.00 76.50 86 ASN A CA 1
ATOM 696 C C . ASN A 1 86 ? -14.344 10.230 13.536 1.00 76.50 86 ASN A C 1
ATOM 698 O O . ASN A 1 86 ? -13.567 9.927 12.635 1.00 76.50 86 ASN A O 1
ATOM 702 N N . PHE A 1 87 ? -14.434 9.514 14.660 1.00 73.75 87 PHE A N 1
ATOM 703 C CA . PHE A 1 87 ? -13.636 8.312 14.927 1.00 73.75 87 PHE A CA 1
ATOM 704 C C . PHE A 1 87 ? -14.236 7.036 14.309 1.00 73.75 87 PHE A C 1
ATOM 706 O O . PHE A 1 87 ? -13.560 6.013 14.242 1.00 73.75 87 PHE A O 1
ATOM 713 N N . PHE A 1 88 ? -15.484 7.100 13.827 1.00 66.81 88 PHE A N 1
ATOM 714 C CA . PHE A 1 88 ? -16.174 6.004 13.135 1.00 66.81 88 PHE A CA 1
ATOM 715 C C . PHE A 1 88 ? -16.016 6.061 11.613 1.00 66.81 88 PHE A C 1
ATOM 717 O O . PHE A 1 88 ? -16.278 5.069 10.930 1.00 66.81 88 PHE A O 1
ATOM 724 N N . ILE A 1 89 ? -15.650 7.221 11.061 1.00 67.75 89 ILE A N 1
ATOM 725 C CA . ILE A 1 89 ? -15.619 7.419 9.613 1.00 67.75 89 ILE A CA 1
ATOM 726 C C . ILE A 1 89 ? -14.354 6.781 9.047 1.00 67.75 89 ILE A C 1
ATOM 728 O O . ILE A 1 89 ? -13.260 7.342 9.078 1.00 67.75 89 ILE A O 1
ATOM 732 N N . VAL A 1 90 ? -14.534 5.600 8.469 1.00 68.81 90 VAL A N 1
ATOM 733 C CA . VAL A 1 90 ? -13.567 4.998 7.556 1.00 68.81 90 VAL A CA 1
ATOM 734 C C . VAL A 1 90 ? -13.613 5.803 6.254 1.00 68.81 90 VAL A C 1
ATOM 736 O O . VAL A 1 90 ? -14.678 6.011 5.673 1.00 68.81 90 VAL A O 1
ATOM 739 N N . GLY A 1 91 ? -12.467 6.307 5.797 1.00 73.25 91 GLY A N 1
ATOM 740 C CA . GLY A 1 91 ? -12.397 7.077 4.556 1.00 73.25 91 GLY A CA 1
ATOM 741 C C . GLY A 1 91 ? -12.855 6.256 3.342 1.00 73.25 91 GLY A C 1
ATOM 742 O O . GLY A 1 91 ? -12.629 5.048 3.262 1.00 73.25 91 GLY A O 1
ATOM 743 N N . LYS A 1 92 ? -13.435 6.915 2.329 1.00 73.94 92 LYS A N 1
ATOM 744 C CA . LYS A 1 92 ? -13.855 6.241 1.080 1.00 73.94 92 LYS A CA 1
ATOM 745 C C . LYS A 1 92 ? -12.707 5.484 0.403 1.00 73.94 92 LYS A C 1
ATOM 747 O O . LYS A 1 92 ? -12.926 4.442 -0.204 1.00 73.94 92 LYS A O 1
ATOM 752 N N . PHE A 1 93 ? -11.479 5.994 0.523 1.00 68.81 93 PHE A N 1
ATOM 753 C CA . PHE A 1 93 ? -10.284 5.321 0.017 1.00 68.81 93 PHE A CA 1
ATOM 754 C C . PHE A 1 93 ? -10.000 4.018 0.774 1.00 68.81 93 PHE A C 1
ATOM 756 O O . PHE A 1 93 ? -9.819 2.981 0.149 1.00 68.81 93 PHE A O 1
ATOM 763 N N . THR A 1 94 ? -10.021 4.037 2.108 1.00 70.44 94 THR A N 1
ATOM 764 C CA . THR A 1 94 ? -9.778 2.840 2.926 1.00 70.44 94 THR A CA 1
ATOM 765 C C . THR A 1 94 ? -10.864 1.782 2.716 1.00 70.44 94 THR A C 1
ATOM 767 O O . THR A 1 94 ? -10.553 0.596 2.635 1.00 70.44 94 THR A O 1
ATOM 770 N N . GLU A 1 95 ? -12.117 2.200 2.515 1.00 69.94 95 GLU A N 1
ATOM 771 C CA . GLU A 1 95 ? -13.215 1.298 2.150 1.00 69.94 95 GLU A CA 1
ATOM 772 C C . GLU A 1 95 ? -13.038 0.715 0.737 1.00 69.94 95 GLU A C 1
ATOM 774 O O . GLU A 1 95 ? -13.186 -0.490 0.534 1.00 69.94 95 GLU A O 1
ATOM 779 N N . PHE A 1 96 ? -12.663 1.543 -0.245 1.00 73.56 96 PHE A N 1
ATOM 780 C CA . PHE A 1 96 ? -12.363 1.090 -1.604 1.00 73.56 96 PHE A CA 1
ATOM 781 C C . PHE A 1 96 ? -11.233 0.058 -1.618 1.00 73.56 96 PHE A C 1
ATOM 783 O O . PHE A 1 96 ? -11.379 -1.000 -2.230 1.00 73.56 96 PHE A O 1
ATOM 790 N N . VAL A 1 97 ? -10.132 0.333 -0.913 1.00 67.00 97 VAL A N 1
ATOM 791 C CA . VAL A 1 97 ? -8.996 -0.587 -0.806 1.00 67.00 97 VAL A CA 1
ATOM 792 C C . VAL A 1 97 ? -9.429 -1.873 -0.090 1.00 67.00 97 VAL A C 1
ATOM 794 O O . VAL A 1 97 ? -9.150 -2.959 -0.594 1.00 67.00 97 VAL A O 1
ATOM 797 N N . GLY A 1 98 ? -10.197 -1.789 1.003 1.00 67.25 98 GLY A N 1
ATOM 798 C CA . GLY A 1 98 ? -10.762 -2.957 1.694 1.00 67.25 98 GLY A CA 1
ATOM 799 C C . GLY A 1 98 ? -11.687 -3.813 0.814 1.00 67.25 98 GLY A C 1
ATOM 800 O O . GLY A 1 98 ? -11.624 -5.043 0.837 1.00 67.25 98 GLY A O 1
ATOM 801 N N . ASN A 1 99 ? -12.509 -3.187 -0.029 1.00 69.38 99 ASN A N 1
ATOM 802 C CA . ASN A 1 99 ? -13.387 -3.884 -0.972 1.00 69.38 99 ASN A CA 1
ATOM 803 C C . ASN A 1 99 ? -12.611 -4.504 -2.145 1.00 69.38 99 ASN A C 1
ATOM 805 O O . ASN A 1 99 ? -12.911 -5.628 -2.559 1.00 69.38 99 ASN A O 1
ATOM 809 N N . LEU A 1 100 ? -11.588 -3.810 -2.656 1.00 64.50 100 LEU A N 1
ATOM 810 C CA . LEU A 1 100 ? -10.656 -4.348 -3.650 1.00 64.50 100 LEU A CA 1
ATOM 811 C C . LEU A 1 100 ? -9.952 -5.598 -3.096 1.00 64.50 100 LEU A C 1
ATOM 813 O O . LEU A 1 100 ? -9.856 -6.608 -3.794 1.00 64.50 100 LEU A O 1
ATOM 817 N N . MET A 1 101 ? -9.541 -5.552 -1.824 1.00 61.66 101 MET A N 1
ATOM 818 C CA . MET A 1 101 ? -8.938 -6.674 -1.106 1.00 61.66 101 MET A CA 1
ATOM 819 C C . MET A 1 101 ? -9.886 -7.870 -0.984 1.00 61.66 101 MET A C 1
ATOM 821 O O . MET A 1 101 ? -9.540 -8.970 -1.417 1.00 61.66 101 MET A O 1
ATOM 825 N N . LYS A 1 102 ? -11.104 -7.663 -0.463 1.00 63.47 102 LYS A N 1
ATOM 826 C CA . LYS A 1 102 ? -12.094 -8.744 -0.305 1.00 63.47 102 LYS A CA 1
ATOM 827 C C . LYS A 1 102 ? -12.404 -9.440 -1.631 1.00 63.47 102 LYS A C 1
ATOM 829 O O . LYS A 1 102 ? -12.500 -10.659 -1.665 1.00 63.47 102 LYS A O 1
ATOM 834 N N . LYS A 1 103 ? -12.556 -8.670 -2.715 1.00 60.91 103 LYS A N 1
ATOM 835 C CA . LYS A 1 103 ? -13.084 -9.180 -3.990 1.00 60.91 103 LYS A CA 1
ATOM 836 C C . LYS A 1 103 ? -12.022 -9.716 -4.952 1.00 60.91 103 LYS A C 1
ATOM 838 O O . LYS A 1 103 ? -12.337 -10.573 -5.766 1.00 60.91 103 LYS A O 1
ATOM 843 N N . LYS A 1 104 ? -10.790 -9.192 -4.924 1.00 54.12 104 LYS A N 1
ATOM 844 C CA . LYS A 1 104 ? -9.724 -9.613 -5.856 1.00 54.12 104 LYS A CA 1
ATOM 845 C C . LYS A 1 104 ? -8.588 -10.372 -5.193 1.00 54.12 104 LYS A C 1
ATOM 847 O O . LYS A 1 104 ? -7.874 -11.074 -5.898 1.00 54.12 104 LYS A O 1
ATOM 852 N N . LEU A 1 105 ? -8.403 -10.211 -3.886 1.00 50.38 105 LEU A N 1
ATOM 853 C CA . LEU A 1 105 ? -7.212 -10.689 -3.204 1.00 50.38 105 LEU A CA 1
ATOM 854 C C . LEU A 1 105 ? -7.475 -11.982 -2.430 1.00 50.38 105 LEU A C 1
ATOM 856 O O . LEU A 1 105 ? -6.668 -12.880 -2.542 1.00 50.38 105 LEU A O 1
ATOM 860 N N . SER A 1 106 ? -8.620 -12.152 -1.762 1.00 45.16 106 SER A N 1
ATOM 861 C CA . SER A 1 106 ? -8.997 -13.437 -1.130 1.00 45.16 106 SER A CA 1
ATOM 862 C C . SER A 1 106 ? -9.011 -14.609 -2.126 1.00 45.16 106 SER A C 1
ATOM 864 O O . SER A 1 106 ? -8.512 -15.692 -1.827 1.00 45.16 106 SER A O 1
ATOM 866 N N . ASP A 1 107 ? -9.517 -14.371 -3.340 1.00 46.81 107 ASP A N 1
ATOM 867 C CA . ASP A 1 107 ? -9.659 -15.414 -4.363 1.00 46.81 107 ASP A CA 1
ATOM 868 C C . ASP A 1 107 ? -8.395 -15.616 -5.217 1.00 46.81 107 ASP A C 1
ATOM 870 O O . ASP A 1 107 ? -8.237 -16.680 -5.806 1.00 46.81 107 ASP A O 1
ATOM 874 N N . LYS A 1 108 ? -7.467 -14.641 -5.263 1.00 47.78 108 LYS A N 1
ATOM 875 C CA . LYS A 1 108 ? -6.159 -14.781 -5.947 1.00 47.78 108 LYS A CA 1
ATOM 876 C C . LYS A 1 108 ? -4.966 -15.033 -5.013 1.00 47.78 108 LYS A C 1
ATOM 878 O O . LYS A 1 108 ? -3.950 -15.525 -5.480 1.00 47.78 108 LYS A O 1
ATOM 883 N N . LEU A 1 109 ? -5.064 -14.694 -3.723 1.00 43.12 109 LEU A N 1
ATOM 884 C CA . LEU A 1 109 ? -4.083 -15.025 -2.671 1.00 43.12 109 LEU A CA 1
ATOM 885 C C . LEU A 1 109 ? -4.426 -16.319 -1.935 1.00 43.12 109 LEU A C 1
ATOM 887 O O . LEU A 1 109 ? -3.652 -16.741 -1.075 1.00 43.12 109 LEU A O 1
ATOM 891 N N . ARG A 1 110 ? -5.525 -17.001 -2.288 1.00 38.69 110 ARG A N 1
ATOM 892 C CA . ARG A 1 110 ? -5.581 -18.452 -2.115 1.00 38.69 110 ARG A CA 1
ATOM 893 C C . ARG A 1 110 ? -4.461 -19.075 -2.960 1.00 38.69 110 ARG A C 1
ATOM 895 O O . ARG A 1 110 ? -4.638 -19.437 -4.109 1.00 38.69 110 ARG A O 1
ATOM 902 N N . LEU A 1 111 ? -3.306 -19.198 -2.318 1.00 44.47 111 LEU A N 1
ATOM 903 C CA . LEU A 1 111 ? -2.554 -20.444 -2.235 1.00 44.47 111 LEU A CA 1
ATOM 904 C C . LEU A 1 111 ? -1.830 -21.010 -3.461 1.00 44.47 111 LEU A C 1
ATOM 906 O O . LEU A 1 111 ? -1.187 -22.036 -3.287 1.00 44.47 111 LEU A O 1
ATOM 910 N N . GLU A 1 112 ? -1.758 -20.344 -4.609 1.00 41.03 112 GLU A N 1
ATOM 911 C CA . GLU A 1 112 ? -0.900 -20.818 -5.712 1.00 41.03 112 GLU A CA 1
ATOM 912 C C . GLU A 1 112 ? -0.021 -19.686 -6.264 1.00 41.03 112 GLU A C 1
ATOM 914 O O . GLU A 1 112 ? -0.448 -18.894 -7.094 1.00 41.03 112 GLU A O 1
ATOM 919 N N . ASP A 1 113 ? 1.185 -19.534 -5.683 1.00 43.38 113 ASP A N 1
ATOM 920 C CA . ASP A 1 113 ? 2.473 -19.546 -6.425 1.00 43.38 113 ASP A CA 1
ATOM 921 C C . ASP A 1 113 ? 3.660 -18.808 -5.765 1.00 43.38 113 ASP A C 1
ATOM 923 O O . ASP A 1 113 ? 4.801 -18.986 -6.200 1.00 43.38 113 ASP A O 1
ATOM 927 N N . ARG A 1 114 ? 3.486 -18.047 -4.669 1.00 42.38 114 ARG A N 1
ATOM 928 C CA . ARG A 1 114 ? 4.620 -17.347 -3.999 1.00 42.38 114 ARG A CA 1
ATOM 929 C C . ARG A 1 114 ? 4.914 -17.680 -2.538 1.00 42.38 114 ARG A C 1
ATOM 931 O O . ARG A 1 114 ? 5.914 -17.195 -2.014 1.00 42.38 114 ARG A O 1
ATOM 938 N N . VAL A 1 115 ? 4.201 -18.643 -1.955 1.00 46.28 115 VAL A N 1
ATOM 939 C CA . VAL A 1 115 ? 4.784 -19.485 -0.888 1.00 46.28 115 VAL A CA 1
ATOM 940 C C . VAL A 1 115 ? 6.091 -20.152 -1.389 1.00 46.28 115 VAL A C 1
ATOM 942 O O . VAL A 1 115 ? 6.973 -20.478 -0.605 1.00 46.28 115 VAL A O 1
ATOM 945 N N . SER A 1 116 ? 6.305 -20.202 -2.713 1.00 51.97 116 SER A N 1
ATOM 946 C CA . SER A 1 116 ? 7.500 -20.738 -3.363 1.00 51.97 116 SER A CA 1
ATOM 947 C C . SER A 1 116 ? 8.823 -20.041 -3.038 1.00 51.97 116 SER A C 1
ATOM 949 O O . SER A 1 116 ? 9.813 -20.748 -2.978 1.00 51.97 116 SER A O 1
ATOM 951 N N . HIS A 1 117 ? 8.929 -18.727 -2.803 1.00 50.75 117 HIS A N 1
ATOM 952 C CA . HIS A 1 117 ? 10.262 -18.119 -2.600 1.00 50.75 117 HIS A CA 1
ATOM 953 C C . HIS A 1 117 ? 10.816 -18.352 -1.194 1.00 50.75 117 HIS A C 1
ATOM 955 O O . HIS A 1 117 ? 11.992 -18.684 -1.051 1.00 50.75 117 HIS A O 1
ATOM 961 N N . THR A 1 118 ? 9.973 -18.225 -0.171 1.00 51.06 118 THR A N 1
ATOM 962 C CA . THR A 1 118 ? 10.341 -18.495 1.223 1.00 51.06 118 THR A CA 1
ATOM 963 C C . THR A 1 118 ? 10.504 -19.995 1.450 1.00 51.06 118 THR A C 1
ATOM 965 O O . THR A 1 118 ? 11.495 -20.403 2.050 1.00 51.06 118 THR A O 1
ATOM 968 N N . ASP A 1 119 ? 9.627 -20.827 0.879 1.00 54.72 119 ASP A N 1
ATOM 969 C CA . ASP A 1 119 ? 9.778 -22.282 0.946 1.00 54.72 119 ASP A CA 1
ATOM 970 C C . ASP A 1 119 ? 10.939 -22.779 0.089 1.00 54.72 119 ASP A C 1
ATOM 972 O O . ASP A 1 119 ? 11.642 -23.689 0.524 1.00 54.72 119 ASP A O 1
ATOM 976 N N . LEU A 1 120 ? 11.222 -22.180 -1.082 1.00 58.00 120 LEU A N 1
ATOM 977 C CA . LEU A 1 120 ? 12.467 -22.471 -1.797 1.00 58.00 120 LEU A CA 1
ATOM 978 C C . LEU A 1 120 ? 13.649 -22.059 -0.940 1.00 58.00 120 LEU A C 1
ATOM 980 O O . LEU A 1 120 ? 14.487 -22.920 -0.754 1.00 58.00 120 LEU A O 1
ATOM 984 N N . TYR A 1 121 ? 13.715 -20.834 -0.399 1.00 57.53 121 TYR A N 1
ATOM 985 C CA . TYR A 1 121 ? 14.807 -20.385 0.477 1.00 57.53 121 TYR A CA 1
ATOM 986 C C . TYR A 1 121 ? 15.025 -21.345 1.648 1.00 57.53 121 TYR A C 1
ATOM 988 O O . TYR A 1 121 ? 16.157 -21.742 1.907 1.00 57.53 121 TYR A O 1
ATOM 996 N N . LEU A 1 122 ? 13.959 -21.779 2.323 1.00 57.97 122 LEU A N 1
ATOM 997 C CA . LEU A 1 122 ? 14.030 -22.754 3.413 1.00 57.97 122 LEU A CA 1
ATOM 998 C C . LEU A 1 122 ? 14.495 -24.135 2.914 1.00 57.97 122 LEU A C 1
ATOM 1000 O O . LEU A 1 122 ? 15.337 -24.769 3.551 1.00 57.97 122 LEU A O 1
ATOM 1004 N N . ARG A 1 123 ? 14.036 -24.571 1.736 1.00 58.97 123 ARG A N 1
ATOM 1005 C CA . ARG A 1 123 ? 14.410 -25.846 1.099 1.00 58.97 123 ARG A CA 1
ATOM 1006 C C . ARG A 1 123 ? 15.831 -25.843 0.522 1.00 58.97 123 ARG A C 1
ATOM 1008 O O . ARG A 1 123 ? 16.479 -26.887 0.517 1.00 58.97 123 ARG A O 1
ATOM 1015 N N . THR A 1 124 ? 16.344 -24.704 0.053 1.00 56.31 124 THR A N 1
ATOM 1016 C CA . THR A 1 124 ? 17.736 -24.523 -0.389 1.00 56.31 124 THR A CA 1
ATOM 1017 C C . THR A 1 124 ? 18.676 -24.261 0.780 1.00 56.31 124 THR A C 1
ATOM 1019 O O . THR A 1 124 ? 19.819 -24.697 0.717 1.00 56.31 124 THR A O 1
ATOM 1022 N N . LYS A 1 125 ? 18.218 -23.651 1.879 1.00 56.97 125 LYS A N 1
ATOM 1023 C CA . LYS A 1 125 ? 18.995 -23.518 3.124 1.00 56.97 125 LYS A CA 1
ATOM 1024 C C . LYS A 1 125 ? 19.344 -24.879 3.742 1.00 56.97 125 LYS A C 1
ATOM 1026 O O . LYS A 1 125 ? 20.351 -24.969 4.436 1.00 56.97 125 LYS A O 1
ATOM 1031 N N . GLY A 1 126 ? 18.557 -25.919 3.450 1.00 57.31 126 GLY A N 1
ATOM 1032 C CA . GLY A 1 126 ? 18.844 -27.317 3.795 1.00 57.31 126 GLY A CA 1
ATOM 1033 C C . GLY A 1 126 ? 19.800 -28.058 2.845 1.00 57.31 126 GLY A C 1
ATOM 1034 O O . GLY A 1 126 ? 20.009 -29.251 3.037 1.00 57.31 126 GLY A O 1
ATOM 1035 N N . ARG A 1 127 ? 20.358 -27.404 1.812 1.00 62.16 127 ARG A N 1
ATOM 1036 C CA . ARG A 1 127 ? 21.359 -27.988 0.896 1.00 62.16 127 ARG A CA 1
ATOM 1037 C C . ARG A 1 127 ? 22.726 -27.322 1.068 1.00 62.16 127 ARG A C 1
ATOM 1039 O O . ARG A 1 127 ? 22.799 -26.131 1.365 1.00 62.16 127 ARG A O 1
ATOM 1046 N N . ASP A 1 128 ? 23.790 -28.066 0.763 1.00 68.75 128 ASP A N 1
ATOM 1047 C CA . ASP A 1 128 ? 25.162 -27.552 0.654 1.00 68.75 128 ASP A CA 1
ATOM 1048 C C . ASP A 1 128 ? 25.301 -26.631 -0.564 1.00 68.75 128 ASP A C 1
ATOM 1050 O O . ASP A 1 128 ? 25.678 -27.029 -1.667 1.00 68.75 128 ASP A O 1
ATOM 1054 N N . ILE A 1 129 ? 24.915 -25.373 -0.381 1.00 77.25 129 ILE A N 1
ATOM 1055 C CA . ILE A 1 129 ? 25.001 -24.324 -1.393 1.00 77.25 129 ILE A CA 1
ATOM 1056 C C . ILE A 1 129 ? 26.208 -23.439 -1.097 1.00 77.25 129 ILE A C 1
ATOM 1058 O O . ILE A 1 129 ? 26.544 -23.186 0.060 1.00 77.25 129 ILE A O 1
ATOM 1062 N N . SER A 1 130 ? 26.846 -22.923 -2.151 1.00 84.81 130 SER A N 1
ATOM 1063 C CA . SER A 1 130 ? 27.945 -21.971 -2.012 1.00 84.81 130 SER A CA 1
ATOM 1064 C C . SER A 1 130 ? 27.533 -20.739 -1.195 1.00 84.81 130 SER A C 1
ATOM 1066 O O . SER A 1 130 ? 26.417 -20.220 -1.309 1.00 84.81 130 SER A O 1
ATOM 1068 N N . VAL A 1 131 ? 28.469 -20.236 -0.387 1.00 86.38 131 VAL A N 1
ATOM 1069 C CA . VAL A 1 131 ? 28.260 -19.072 0.492 1.00 86.38 131 VAL A CA 1
ATOM 1070 C C . VAL A 1 131 ? 27.749 -17.860 -0.294 1.00 86.38 131 VAL A C 1
ATOM 1072 O O . VAL A 1 131 ? 26.836 -17.170 0.154 1.00 86.38 131 VAL A O 1
ATOM 1075 N N . PHE A 1 132 ? 28.276 -17.653 -1.504 1.00 86.62 132 PHE A N 1
ATOM 1076 C CA . PHE A 1 132 ? 27.866 -16.566 -2.391 1.00 86.62 132 PHE A CA 1
ATOM 1077 C C . PHE A 1 132 ? 26.389 -16.655 -2.796 1.00 86.62 132 PHE A C 1
ATOM 1079 O O . PHE A 1 132 ? 25.650 -15.682 -2.675 1.00 86.62 132 PHE A O 1
ATOM 1086 N N . ARG A 1 133 ? 25.920 -17.838 -3.207 1.00 85.25 133 ARG A N 1
ATOM 1087 C CA . ARG A 1 133 ? 24.528 -18.034 -3.630 1.00 85.25 133 ARG A CA 1
ATOM 1088 C C . ARG A 1 133 ? 23.549 -17.850 -2.468 1.00 85.25 133 ARG A C 1
ATOM 1090 O O . ARG A 1 133 ? 22.485 -17.262 -2.654 1.00 85.25 133 ARG A O 1
ATOM 1097 N N . LYS A 1 134 ? 23.931 -18.283 -1.261 1.00 84.38 134 LYS A N 1
ATOM 1098 C CA . LYS A 1 134 ? 23.159 -18.024 -0.037 1.00 84.38 134 LYS A CA 1
ATOM 1099 C C . LYS A 1 134 ? 23.067 -16.526 0.260 1.00 84.38 134 LYS A C 1
ATOM 1101 O O . LYS A 1 134 ? 21.981 -16.046 0.561 1.00 84.38 134 LYS A O 1
ATOM 1106 N N . TRP A 1 135 ? 24.173 -15.794 0.129 1.00 87.44 135 TRP A N 1
ATOM 1107 C CA . TRP A 1 135 ? 24.199 -14.343 0.314 1.00 87.44 135 TRP A CA 1
ATOM 1108 C C . TRP A 1 135 ? 23.311 -13.606 -0.700 1.00 87.44 135 TRP A C 1
ATOM 1110 O O . TRP A 1 135 ? 22.510 -12.763 -0.299 1.00 87.44 135 TRP A O 1
ATOM 1120 N N . CYS A 1 136 ? 23.375 -13.965 -1.989 1.00 87.25 136 CYS A N 1
ATOM 1121 C CA . CYS A 1 136 ? 22.502 -13.386 -3.018 1.00 87.25 136 CYS A CA 1
ATOM 1122 C C . CYS A 1 136 ? 21.019 -13.609 -2.698 1.00 87.25 136 CYS A C 1
ATOM 1124 O O . CYS A 1 136 ? 20.229 -12.672 -2.770 1.00 87.25 136 CYS A O 1
ATOM 1126 N N . LEU A 1 137 ? 20.645 -14.834 -2.314 1.00 82.69 137 LEU A N 1
ATOM 1127 C CA . LEU A 1 137 ? 19.256 -15.184 -2.018 1.00 82.69 137 LEU A CA 1
ATOM 1128 C C . LEU A 1 137 ? 18.736 -14.479 -0.754 1.00 82.69 137 LEU A C 1
ATOM 1130 O O . LEU A 1 137 ? 17.591 -14.033 -0.730 1.00 82.69 137 LEU A O 1
ATOM 1134 N N . ASP A 1 138 ? 19.577 -14.352 0.272 1.00 83.69 138 ASP A N 1
ATOM 1135 C CA . ASP A 1 138 ? 19.255 -13.650 1.518 1.00 83.69 138 ASP A CA 1
ATOM 1136 C C . ASP A 1 138 ? 19.008 -12.154 1.280 1.00 83.69 138 ASP A C 1
ATOM 1138 O O . ASP A 1 138 ? 18.013 -11.595 1.738 1.00 83.69 138 ASP A O 1
ATOM 1142 N N . LYS A 1 139 ? 19.865 -11.514 0.473 1.00 85.44 139 LYS A N 1
ATOM 1143 C CA . LYS A 1 139 ? 19.688 -10.109 0.090 1.00 85.44 139 LYS A CA 1
ATOM 1144 C C . LYS A 1 139 ? 18.470 -9.892 -0.796 1.00 85.44 139 LYS A C 1
ATOM 1146 O O . LYS A 1 139 ? 17.701 -8.970 -0.530 1.00 85.44 139 LYS A O 1
ATOM 1151 N N . TYR A 1 140 ? 18.262 -10.755 -1.785 1.00 81.75 140 TYR A N 1
ATOM 1152 C CA . TYR A 1 140 ? 17.110 -10.672 -2.679 1.00 81.75 140 TYR A CA 1
ATOM 1153 C C . TYR A 1 140 ? 15.779 -10.834 -1.934 1.00 81.75 140 TYR A C 1
ATOM 1155 O O . TYR A 1 140 ? 14.822 -10.113 -2.197 1.00 81.75 140 TYR A O 1
ATOM 1163 N N . SER A 1 141 ? 15.732 -11.747 -0.960 1.00 77.38 141 SER A N 1
ATOM 1164 C CA . SER A 1 141 ? 14.526 -12.019 -0.165 1.00 77.38 141 SER A CA 1
ATOM 1165 C C . SER A 1 141 ? 14.253 -10.956 0.905 1.00 77.38 141 SER A C 1
ATOM 1167 O O . SER A 1 141 ? 13.253 -11.041 1.617 1.00 77.38 141 SER A O 1
ATOM 1169 N N . SER A 1 142 ? 15.130 -9.959 1.055 1.00 81.38 142 SER A N 1
ATOM 1170 C CA . SER A 1 142 ? 14.947 -8.917 2.058 1.00 81.38 142 SER A CA 1
ATOM 1171 C C . SER A 1 142 ? 13.811 -7.953 1.666 1.00 81.38 142 SER A C 1
ATOM 1173 O O . SER A 1 142 ? 13.727 -7.518 0.513 1.00 81.38 142 SER A O 1
ATOM 1175 N N . PRO A 1 143 ? 12.954 -7.537 2.618 1.00 76.25 143 PRO A N 1
ATOM 1176 C CA . PRO A 1 143 ? 11.859 -6.605 2.331 1.00 76.25 143 PRO A CA 1
ATOM 1177 C C . PRO A 1 143 ? 12.372 -5.228 1.885 1.00 76.25 143 PRO A C 1
ATOM 1179 O O . PRO A 1 143 ? 11.718 -4.538 1.110 1.00 76.25 143 PRO A O 1
ATOM 1182 N N . GLN A 1 144 ? 13.568 -4.838 2.332 1.00 83.62 144 GLN A N 1
ATOM 1183 C CA . GLN A 1 144 ? 14.208 -3.583 1.935 1.00 83.62 144 GLN A CA 1
ATOM 1184 C C . GLN A 1 144 ? 14.537 -3.568 0.440 1.00 83.62 144 GLN A C 1
ATOM 1186 O O . GLN A 1 144 ? 14.256 -2.585 -0.242 1.00 83.62 144 GLN A O 1
ATOM 1191 N N . PHE A 1 145 ? 15.085 -4.671 -0.080 1.00 82.56 145 PHE A N 1
ATOM 1192 C CA . PHE A 1 145 ? 15.409 -4.790 -1.498 1.00 82.56 145 PHE A CA 1
ATOM 1193 C C . PHE A 1 145 ? 14.147 -4.723 -2.366 1.00 82.56 145 PHE A C 1
ATOM 1195 O O . PHE A 1 145 ? 14.116 -3.999 -3.359 1.00 82.56 145 PHE A O 1
ATOM 1202 N N . ALA A 1 146 ? 13.073 -5.385 -1.930 1.00 78.81 146 ALA A N 1
ATOM 1203 C CA . ALA A 1 146 ? 11.771 -5.334 -2.587 1.00 78.81 146 ALA A CA 1
ATOM 1204 C C . ALA A 1 146 ? 11.216 -3.899 -2.707 1.00 78.81 146 ALA A C 1
ATOM 1206 O O . ALA A 1 146 ? 10.742 -3.505 -3.776 1.00 78.81 146 ALA A O 1
ATOM 1207 N N . VAL A 1 147 ? 11.311 -3.098 -1.639 1.00 82.06 147 VAL A N 1
ATOM 1208 C CA . VAL A 1 147 ? 10.870 -1.691 -1.639 1.00 82.06 147 VAL A CA 1
ATOM 1209 C C . VAL A 1 147 ? 11.727 -0.838 -2.576 1.00 82.06 147 VAL A C 1
ATOM 1211 O O . VAL A 1 147 ? 11.179 -0.063 -3.357 1.00 82.06 147 VAL A O 1
ATOM 1214 N N . ILE A 1 148 ? 13.054 -0.993 -2.547 1.00 87.31 148 ILE A N 1
ATOM 1215 C CA . ILE A 1 148 ? 13.964 -0.263 -3.447 1.00 87.31 148 ILE A CA 1
ATOM 1216 C C . ILE A 1 148 ? 13.628 -0.574 -4.910 1.00 87.31 148 ILE A C 1
ATOM 1218 O O . ILE A 1 148 ? 13.482 0.341 -5.720 1.00 87.31 148 ILE A O 1
ATOM 1222 N N . PHE A 1 149 ? 13.439 -1.852 -5.240 1.00 83.25 149 PHE A N 1
ATOM 1223 C CA . PHE A 1 149 ? 13.098 -2.273 -6.595 1.00 83.25 149 PHE A CA 1
ATOM 1224 C C . PHE A 1 149 ? 11.754 -1.700 -7.061 1.00 83.25 149 PHE A C 1
ATOM 1226 O O . PHE A 1 149 ? 11.636 -1.238 -8.195 1.00 83.25 149 PHE A O 1
ATOM 1233 N N . PHE A 1 150 ? 10.755 -1.658 -6.174 1.00 83.38 150 PHE A N 1
ATOM 1234 C CA . PHE A 1 150 ? 9.468 -1.027 -6.461 1.00 83.38 150 PHE A CA 1
ATOM 1235 C C . PHE A 1 150 ? 9.612 0.464 -6.801 1.00 83.38 150 PHE A C 1
ATOM 1237 O O . PHE A 1 150 ? 9.010 0.932 -7.766 1.00 83.38 150 PHE A O 1
ATOM 1244 N N . TRP A 1 151 ? 10.444 1.207 -6.066 1.00 86.81 151 TRP A N 1
ATOM 1245 C CA . TRP A 1 151 ? 10.694 2.619 -6.368 1.00 86.81 151 TRP A CA 1
ATOM 1246 C C . TRP A 1 151 ? 11.436 2.821 -7.687 1.00 86.81 151 TRP A C 1
ATOM 1248 O O . TRP A 1 151 ? 11.081 3.722 -8.439 1.00 86.81 151 TRP A O 1
ATOM 1258 N N . ILE A 1 152 ? 12.419 1.976 -8.005 1.00 88.75 152 ILE A N 1
ATOM 1259 C CA . ILE A 1 152 ? 13.128 2.034 -9.294 1.00 88.75 152 ILE A CA 1
ATOM 1260 C C . ILE A 1 152 ? 12.162 1.763 -10.452 1.00 88.75 152 ILE A C 1
ATOM 1262 O O . ILE A 1 152 ? 12.184 2.469 -11.458 1.00 88.75 152 ILE A O 1
ATOM 1266 N N . LEU A 1 153 ? 11.277 0.775 -10.298 1.00 84.69 153 LEU A N 1
ATOM 1267 C CA . LEU A 1 153 ? 10.199 0.513 -11.248 1.00 84.69 153 LEU A CA 1
ATOM 1268 C C . LEU A 1 153 ? 9.296 1.743 -11.420 1.00 84.69 153 LEU A C 1
ATOM 1270 O O . LEU A 1 153 ? 9.048 2.157 -12.548 1.00 84.69 153 LEU A O 1
ATOM 1274 N N . LEU A 1 154 ? 8.850 2.359 -10.324 1.00 86.56 154 LEU A N 1
ATOM 1275 C CA . LEU A 1 154 ? 8.016 3.561 -10.375 1.00 86.56 154 LEU A CA 1
ATOM 1276 C C . LEU A 1 154 ? 8.734 4.725 -11.078 1.00 86.56 154 LEU A C 1
ATOM 1278 O O . LEU A 1 154 ? 8.141 5.397 -11.917 1.00 86.56 154 LEU A O 1
ATOM 1282 N N . LEU A 1 155 ? 10.015 4.939 -10.773 1.00 89.75 155 LEU A N 1
ATOM 1283 C CA . LEU A 1 155 ? 10.833 5.981 -11.396 1.00 89.75 155 LEU A CA 1
ATOM 1284 C C . LEU A 1 155 ? 11.031 5.747 -12.896 1.00 89.75 155 LEU A C 1
ATOM 1286 O O . LEU A 1 155 ? 11.112 6.720 -13.638 1.00 89.75 155 LEU A O 1
ATOM 1290 N N . ASN A 1 156 ? 11.022 4.495 -13.364 1.00 89.25 156 ASN A N 1
ATOM 1291 C CA . ASN A 1 156 ? 11.091 4.171 -14.791 1.00 89.25 156 ASN A CA 1
ATOM 1292 C C . ASN A 1 156 ? 9.850 4.631 -15.586 1.00 89.25 156 ASN A C 1
ATOM 1294 O O . ASN A 1 156 ? 9.890 4.695 -16.809 1.00 89.25 156 ASN A O 1
ATOM 1298 N N . ILE A 1 157 ? 8.750 5.001 -14.922 1.00 90.06 157 ILE A N 1
ATOM 1299 C CA . ILE A 1 157 ? 7.599 5.621 -15.598 1.00 90.06 157 ILE A CA 1
ATOM 1300 C C . ILE A 1 157 ? 7.966 7.018 -16.116 1.00 90.06 157 ILE A C 1
ATOM 1302 O O . ILE A 1 157 ? 7.480 7.424 -17.167 1.00 90.06 157 ILE A O 1
ATOM 1306 N N . VAL A 1 158 ? 8.831 7.745 -15.402 1.00 91.94 158 VAL A N 1
ATOM 1307 C CA . VAL A 1 158 ? 9.203 9.127 -15.735 1.00 91.94 158 VAL A CA 1
ATOM 1308 C C . VAL A 1 158 ? 9.840 9.248 -17.123 1.00 91.94 158 VAL A C 1
ATOM 1310 O O . VAL A 1 158 ? 9.312 10.032 -17.909 1.00 91.94 158 VAL A O 1
ATOM 1313 N N . PRO A 1 159 ? 10.911 8.506 -17.477 1.00 90.75 159 PRO A N 1
ATOM 1314 C CA . PRO A 1 159 ? 11.512 8.633 -18.801 1.00 90.75 159 PRO A CA 1
ATOM 1315 C C . PRO A 1 159 ? 10.572 8.167 -19.921 1.00 90.75 159 PRO A C 1
ATOM 1317 O O . PRO A 1 159 ? 10.492 8.839 -20.940 1.00 90.75 159 PRO A O 1
ATOM 1320 N N . ILE A 1 160 ? 9.757 7.127 -19.696 1.00 88.81 160 ILE A N 1
ATOM 1321 C CA . ILE A 1 160 ? 8.770 6.651 -20.686 1.00 88.81 160 ILE A CA 1
ATOM 1322 C C . ILE A 1 160 ? 7.704 7.719 -20.970 1.00 88.81 160 ILE A C 1
ATOM 1324 O O . ILE A 1 160 ? 7.326 7.955 -22.118 1.00 88.81 160 ILE A O 1
ATOM 1328 N N . VAL A 1 161 ? 7.196 8.375 -19.922 1.00 91.06 161 VAL A N 1
ATOM 1329 C CA . VAL A 1 161 ? 6.258 9.495 -20.082 1.00 91.06 161 VAL A CA 1
ATOM 1330 C C . VAL A 1 161 ? 6.961 10.684 -20.738 1.00 91.06 161 VAL A C 1
ATOM 1332 O O . VAL A 1 161 ? 6.358 11.326 -21.591 1.00 91.06 161 VAL A O 1
ATOM 1335 N N . GLY A 1 162 ? 8.224 10.940 -20.393 1.00 90.31 162 GLY A N 1
ATOM 1336 C CA . GLY A 1 162 ? 9.073 11.950 -21.023 1.00 90.31 162 GLY A CA 1
ATOM 1337 C C . GLY A 1 162 ? 9.173 11.768 -22.537 1.00 90.31 162 GLY A C 1
ATOM 1338 O O . GLY A 1 162 ? 8.755 12.654 -23.280 1.00 90.31 162 GLY A O 1
ATOM 1339 N N . GLU A 1 163 ? 9.602 10.590 -22.995 1.00 87.50 163 GLU A N 1
ATOM 1340 C CA . GLU A 1 163 ? 9.622 10.210 -24.417 1.00 87.50 163 GLU A CA 1
ATOM 1341 C C . GLU A 1 163 ? 8.266 10.450 -25.079 1.00 87.50 163 GLU A C 1
ATOM 1343 O O . GLU A 1 163 ? 8.175 11.123 -26.104 1.00 87.50 163 GLU A O 1
ATOM 1348 N N . PHE A 1 164 ? 7.184 9.967 -24.463 1.00 88.94 164 PHE A N 1
ATOM 1349 C CA . PHE A 1 164 ? 5.839 10.145 -25.004 1.00 88.94 164 PHE A CA 1
ATOM 1350 C C . PHE A 1 164 ? 5.456 11.622 -25.156 1.00 88.94 164 PHE A C 1
ATOM 1352 O O . PHE A 1 164 ? 4.883 12.018 -26.173 1.00 88.94 164 PHE A O 1
ATOM 1359 N N . THR A 1 165 ? 5.771 12.448 -24.155 1.00 89.31 165 THR A N 1
ATOM 1360 C CA . THR A 1 165 ? 5.478 13.884 -24.201 1.00 89.31 165 THR A CA 1
ATOM 1361 C C . THR A 1 165 ? 6.273 14.594 -25.287 1.00 89.31 165 THR A C 1
ATOM 1363 O O . THR A 1 165 ? 5.693 15.393 -26.022 1.00 89.31 165 THR A O 1
ATOM 1366 N N . VAL A 1 166 ? 7.553 14.258 -25.443 1.00 88.38 166 VAL A N 1
ATOM 1367 C CA . VAL A 1 166 ? 8.439 14.837 -26.458 1.00 88.38 166 VAL A CA 1
ATOM 1368 C C . VAL A 1 166 ? 7.935 14.504 -27.870 1.00 88.38 166 VAL A C 1
ATOM 1370 O O . VAL A 1 166 ? 7.790 15.408 -28.692 1.00 88.38 166 VAL A O 1
ATOM 1373 N N . LEU A 1 167 ? 7.512 13.258 -28.117 1.00 85.25 167 LEU A N 1
ATOM 1374 C CA . LEU A 1 167 ? 6.928 12.841 -29.403 1.00 85.25 167 LEU A CA 1
ATOM 1375 C C . LEU A 1 167 ? 5.612 13.551 -29.736 1.00 85.25 167 LEU A C 1
ATOM 1377 O O . LEU A 1 167 ? 5.350 13.903 -30.889 1.00 85.25 167 LEU A O 1
ATOM 1381 N N . ILE A 1 168 ? 4.751 13.768 -28.738 1.00 87.06 168 ILE A N 1
ATOM 1382 C CA . ILE A 1 168 ? 3.494 14.498 -28.944 1.00 87.06 168 ILE A CA 1
ATOM 1383 C C . ILE A 1 168 ? 3.766 15.967 -29.266 1.00 87.06 168 ILE A C 1
ATOM 1385 O O . ILE A 1 168 ? 3.138 16.519 -30.172 1.00 87.06 168 ILE A O 1
ATOM 1389 N N . LEU A 1 169 ? 4.673 16.605 -28.524 1.00 86.62 169 LEU A N 1
ATOM 1390 C CA . LEU A 1 169 ? 5.002 18.020 -28.702 1.00 86.62 169 LEU A CA 1
ATOM 1391 C C . LEU A 1 169 ? 5.629 18.293 -30.070 1.00 86.62 169 LEU A C 1
ATOM 1393 O O . LEU A 1 169 ? 5.291 19.296 -30.705 1.00 86.62 169 LEU A O 1
ATOM 1397 N N . GLU A 1 170 ? 6.475 17.383 -30.547 1.00 82.00 170 GLU A N 1
ATOM 1398 C CA . GLU A 1 170 ? 7.044 17.437 -31.890 1.00 82.00 170 GLU A CA 1
ATOM 1399 C C . GLU A 1 170 ? 5.962 17.293 -32.968 1.00 82.00 170 GLU A C 1
ATOM 1401 O O . GLU A 1 170 ? 5.860 18.132 -33.862 1.00 82.00 170 GLU A O 1
ATOM 1406 N N . LYS A 1 171 ? 5.070 16.299 -32.846 1.00 84.12 171 LYS A N 1
ATOM 1407 C CA . LYS A 1 171 ? 3.958 16.112 -33.794 1.00 84.12 171 LYS A CA 1
ATOM 1408 C C . LYS A 1 171 ? 3.059 17.348 -33.892 1.00 84.12 171 LYS A C 1
ATOM 1410 O O . LYS A 1 171 ? 2.545 17.666 -34.965 1.00 84.12 171 LYS A O 1
ATOM 1415 N N . LEU A 1 172 ? 2.884 18.062 -32.783 1.00 86.56 172 LEU A N 1
ATOM 1416 C CA . LEU A 1 172 ? 2.129 19.313 -32.714 1.00 86.56 172 LEU A CA 1
ATOM 1417 C C . LEU A 1 172 ? 2.929 20.554 -33.163 1.00 86.56 172 LEU A C 1
ATOM 1419 O O . LEU A 1 172 ? 2.391 21.657 -33.104 1.00 86.56 172 LEU A O 1
ATOM 1423 N N . HIS A 1 173 ? 4.173 20.391 -33.630 1.00 82.12 173 HIS A N 1
ATOM 1424 C CA . HIS A 1 173 ? 5.069 21.457 -34.101 1.00 82.12 173 HIS A CA 1
ATOM 1425 C C . HIS A 1 173 ? 5.349 22.547 -33.046 1.00 82.12 173 HIS A C 1
ATOM 1427 O O . HIS A 1 173 ? 5.615 23.701 -33.381 1.00 82.12 173 HIS A O 1
ATOM 1433 N N . PHE A 1 174 ? 5.301 22.201 -31.753 1.00 78.69 174 PHE A N 1
ATOM 1434 C CA . PHE A 1 174 ? 5.578 23.146 -30.662 1.00 78.69 174 PHE A CA 1
ATOM 1435 C C . PHE A 1 174 ? 7.069 23.269 -30.313 1.00 78.69 174 PHE A C 1
ATOM 1437 O O . PHE A 1 174 ? 7.432 24.160 -29.542 1.00 78.69 174 PHE A O 1
ATOM 1444 N N . HIS A 1 175 ? 7.937 22.382 -30.808 1.00 76.81 175 HIS A N 1
ATOM 1445 C CA . HIS A 1 175 ? 9.372 22.375 -30.497 1.00 76.81 175 HIS A CA 1
ATOM 1446 C C . HIS A 1 175 ? 10.232 22.599 -31.739 1.00 76.81 175 HIS A C 1
ATOM 1448 O O . HIS A 1 175 ? 9.930 22.109 -32.820 1.00 76.81 175 HIS A O 1
ATOM 1454 N N . SER A 1 176 ? 11.320 23.351 -31.561 1.00 79.56 176 SER A N 1
ATOM 1455 C CA . SER A 1 176 ? 12.416 23.416 -32.528 1.00 79.56 176 SER A CA 1
ATOM 1456 C C . SER A 1 176 ? 13.190 22.098 -32.515 1.00 79.56 176 SER A C 1
ATOM 1458 O O . SER A 1 176 ? 13.454 21.586 -31.424 1.00 79.56 176 SER A O 1
ATOM 1460 N N . GLU A 1 177 ? 13.628 21.621 -33.680 1.00 79.06 177 GLU A N 1
ATOM 1461 C CA . GLU A 1 177 ? 14.374 20.359 -33.856 1.00 79.06 177 GLU A CA 1
ATOM 1462 C C . GLU A 1 177 ? 15.542 20.214 -32.856 1.00 79.06 177 GLU A C 1
ATOM 1464 O O . GLU A 1 177 ? 15.654 19.205 -32.169 1.00 79.06 177 GLU A O 1
ATOM 1469 N N . GLU A 1 178 ? 16.323 21.277 -32.629 1.00 81.88 178 GLU A N 1
ATOM 1470 C CA . GLU A 1 178 ? 17.468 21.251 -31.697 1.00 81.88 178 GLU A CA 1
ATOM 1471 C C . GLU A 1 178 ? 17.077 20.987 -30.224 1.00 81.88 178 GLU A C 1
ATOM 1473 O O . GLU A 1 178 ? 17.853 20.432 -29.443 1.00 81.88 178 GLU A O 1
ATOM 1478 N N . LYS A 1 179 ? 15.877 21.409 -29.800 1.00 84.50 179 LYS A N 1
ATOM 1479 C CA . LYS A 1 179 ? 15.390 21.152 -28.431 1.00 84.50 179 LYS A CA 1
ATOM 1480 C C . LYS A 1 179 ? 14.888 19.724 -28.291 1.00 84.50 179 LYS A C 1
ATOM 1482 O O . LYS A 1 179 ? 15.162 19.095 -27.273 1.00 84.50 179 LYS A O 1
ATOM 1487 N N . PHE A 1 180 ? 14.206 19.229 -29.321 1.00 83.88 180 PHE A N 1
ATOM 1488 C CA . PHE A 1 180 ? 13.732 17.855 -29.382 1.00 83.88 180 PHE A CA 1
ATOM 1489 C C . PHE A 1 180 ? 14.894 16.864 -29.248 1.00 83.88 180 PHE A C 1
ATOM 1491 O O . PHE A 1 180 ? 14.846 15.994 -28.383 1.00 83.88 180 PHE A O 1
ATOM 1498 N N . GLU A 1 181 ? 15.976 17.051 -30.010 1.00 83.00 181 GLU A N 1
ATOM 1499 C CA . GLU A 1 181 ? 17.146 16.162 -29.958 1.00 83.00 181 GLU A CA 1
ATOM 1500 C C . GLU A 1 181 ? 17.768 16.097 -28.556 1.00 83.00 181 GLU A C 1
ATOM 1502 O O . GLU A 1 181 ? 18.069 15.016 -28.049 1.00 83.00 181 GLU A O 1
ATOM 1507 N N . LYS A 1 182 ? 17.926 17.249 -27.890 1.00 87.38 182 LYS A N 1
ATOM 1508 C CA . LYS A 1 182 ? 18.510 17.310 -26.540 1.00 87.38 182 LYS A CA 1
ATOM 1509 C C . LYS A 1 182 ? 17.625 16.632 -25.497 1.00 87.38 182 LYS A C 1
ATOM 1511 O O . LYS A 1 182 ? 18.144 15.924 -24.636 1.00 87.38 182 LYS A O 1
ATOM 1516 N N . GLU A 1 183 ? 16.315 16.856 -25.553 1.00 89.12 183 GLU A N 1
ATOM 1517 C CA . GLU A 1 183 ? 15.364 16.253 -24.615 1.00 89.12 183 GLU A CA 1
ATOM 1518 C C . GLU A 1 183 ? 15.221 14.746 -24.847 1.00 89.12 183 GLU A C 1
ATOM 1520 O O . GLU A 1 183 ? 15.241 13.979 -23.885 1.00 89.12 183 GLU A O 1
ATOM 1525 N N . PHE A 1 184 ? 15.171 14.308 -26.106 1.00 85.75 184 PHE A N 1
ATOM 1526 C CA . PHE A 1 184 ? 15.127 12.893 -26.467 1.00 85.75 184 PHE A CA 1
ATOM 1527 C C . PHE A 1 184 ? 16.371 12.142 -25.967 1.00 85.75 184 PHE A C 1
ATOM 1529 O O . PHE A 1 184 ? 16.248 11.157 -25.239 1.00 85.75 184 PHE A O 1
ATOM 1536 N N . VAL A 1 185 ? 17.575 12.658 -26.250 1.00 87.12 185 VAL A N 1
ATOM 1537 C CA . VAL A 1 185 ? 18.835 12.059 -25.771 1.00 87.12 185 VAL A CA 1
ATOM 1538 C C . VAL A 1 185 ? 18.906 12.039 -24.241 1.00 87.12 185 VAL A C 1
ATOM 1540 O O . VAL A 1 185 ? 19.423 11.084 -23.661 1.00 87.12 185 VAL A O 1
ATOM 1543 N N . LEU A 1 186 ? 18.373 13.062 -23.563 1.00 90.94 186 LEU A N 1
ATOM 1544 C CA . LEU A 1 186 ? 18.314 13.094 -22.102 1.00 90.94 186 LEU A CA 1
ATOM 1545 C C . LEU A 1 186 ? 17.436 11.966 -21.541 1.00 90.94 186 LEU A C 1
ATOM 1547 O O . LEU A 1 186 ? 17.855 11.290 -20.599 1.00 90.94 186 LEU A O 1
ATOM 1551 N N . PHE A 1 187 ? 16.242 11.749 -22.097 1.00 90.25 187 PHE A N 1
ATOM 1552 C CA . PHE A 1 187 ? 15.359 10.672 -21.643 1.00 90.25 187 PHE A CA 1
ATOM 1553 C C . PHE A 1 187 ? 15.942 9.286 -21.939 1.00 90.25 187 PHE A C 1
ATOM 1555 O O . PHE A 1 187 ? 15.904 8.421 -21.060 1.00 90.25 187 PHE A O 1
ATOM 1562 N N . GLU A 1 188 ? 16.602 9.106 -23.085 1.00 85.88 188 GLU A N 1
ATOM 1563 C CA . GLU A 1 188 ? 17.305 7.854 -23.378 1.00 85.88 188 GLU A CA 1
ATOM 1564 C C . GLU A 1 188 ? 18.494 7.607 -22.444 1.00 85.88 188 GLU A C 1
ATOM 1566 O O . GLU A 1 188 ? 18.698 6.494 -21.956 1.00 85.88 188 GLU A O 1
ATOM 1571 N N . ALA A 1 189 ? 19.245 8.651 -22.087 1.00 88.31 189 ALA A N 1
ATOM 1572 C CA . ALA A 1 189 ? 20.299 8.531 -21.084 1.00 88.31 189 ALA A CA 1
ATOM 1573 C C . ALA A 1 189 ? 19.736 8.131 -19.706 1.00 88.31 189 ALA A C 1
ATOM 1575 O O . ALA A 1 189 ? 20.339 7.321 -18.995 1.00 88.31 189 ALA A O 1
ATOM 1576 N N . LEU A 1 190 ? 18.562 8.652 -19.331 1.00 91.00 190 LEU A N 1
ATOM 1577 C CA . LEU A 1 190 ? 17.887 8.287 -18.084 1.00 91.00 190 LEU A CA 1
ATOM 1578 C C . LEU A 1 190 ? 17.399 6.829 -18.079 1.00 91.00 190 LEU A C 1
ATOM 1580 O O . LEU A 1 190 ? 17.422 6.206 -17.016 1.00 91.00 190 LEU A O 1
ATOM 1584 N N . ASN A 1 191 ? 17.039 6.256 -19.233 1.00 88.25 191 ASN A N 1
ATOM 1585 C CA . ASN A 1 191 ? 16.625 4.850 -19.368 1.00 88.25 191 ASN A CA 1
ATOM 1586 C C . ASN A 1 191 ? 17.730 3.831 -19.075 1.00 88.25 191 ASN A C 1
ATOM 1588 O O . ASN A 1 191 ? 17.450 2.679 -18.721 1.00 88.25 191 ASN A O 1
ATOM 1592 N N . VAL A 1 192 ? 18.995 4.233 -19.187 1.00 89.94 192 VAL A N 1
ATOM 1593 C CA . VAL A 1 192 ? 20.135 3.346 -18.921 1.00 89.94 192 VAL A CA 1
ATOM 1594 C C . VAL A 1 192 ? 20.150 2.896 -17.458 1.00 89.94 192 VAL A C 1
ATOM 1596 O O . VAL A 1 192 ? 20.452 1.739 -17.162 1.00 89.94 192 VAL A O 1
ATOM 1599 N N . ILE A 1 193 ? 19.768 3.781 -16.533 1.00 90.75 193 ILE A N 1
ATOM 1600 C CA . ILE A 1 193 ? 19.749 3.503 -15.091 1.00 90.75 193 ILE A CA 1
ATOM 1601 C C . ILE A 1 193 ? 18.814 2.324 -14.752 1.00 90.75 193 ILE A C 1
ATOM 1603 O O . ILE A 1 193 ? 19.300 1.333 -14.198 1.00 90.75 193 ILE A O 1
ATOM 1607 N N . PRO A 1 194 ? 17.501 2.363 -15.065 1.00 88.62 194 PRO A N 1
ATOM 1608 C CA . PRO A 1 194 ? 16.602 1.247 -14.790 1.00 88.62 194 PRO A CA 1
ATOM 1609 C C . PRO A 1 194 ? 17.004 -0.019 -15.552 1.00 88.62 194 PRO A C 1
ATOM 1611 O O . PRO A 1 194 ? 16.894 -1.105 -14.989 1.00 88.62 194 PRO A O 1
ATOM 1614 N N . MET A 1 195 ? 17.552 0.090 -16.768 1.00 89.44 195 MET A N 1
ATOM 1615 C CA . MET A 1 195 ? 18.066 -1.065 -17.515 1.00 89.44 195 MET A CA 1
ATOM 1616 C C . MET A 1 195 ? 19.194 -1.792 -16.768 1.00 89.44 195 MET A C 1
ATOM 1618 O O . MET A 1 195 ? 19.122 -3.012 -16.594 1.00 89.44 195 MET A O 1
ATOM 1622 N N . ILE A 1 196 ? 20.191 -1.061 -16.256 1.00 92.31 196 ILE A N 1
ATOM 1623 C CA . ILE A 1 196 ? 21.278 -1.642 -15.451 1.00 92.31 196 ILE A CA 1
ATOM 1624 C C . ILE A 1 196 ? 20.706 -2.339 -14.214 1.00 92.31 196 ILE A C 1
ATOM 1626 O O . ILE A 1 196 ? 21.096 -3.465 -13.901 1.00 92.31 196 ILE A O 1
ATOM 1630 N N . TRP A 1 197 ? 19.745 -1.708 -13.537 1.00 91.44 197 TRP A N 1
ATOM 1631 C CA . TRP A 1 197 ? 19.077 -2.306 -12.382 1.00 91.44 197 TRP A CA 1
ATOM 1632 C C . TRP A 1 197 ? 18.302 -3.576 -12.733 1.00 91.44 197 TRP A C 1
ATOM 1634 O O . TRP A 1 197 ? 18.320 -4.530 -11.961 1.00 91.44 197 TRP A O 1
ATOM 1644 N N . TYR A 1 198 ? 17.666 -3.636 -13.901 1.00 88.25 198 TYR A N 1
ATOM 1645 C CA . TYR A 1 198 ? 16.960 -4.826 -14.377 1.00 88.25 198 TYR A CA 1
ATOM 1646 C C . TYR A 1 198 ? 17.900 -5.977 -14.720 1.00 88.25 198 TYR A C 1
ATOM 1648 O O . TYR A 1 198 ? 17.608 -7.131 -14.386 1.00 88.25 198 TYR A O 1
ATOM 1656 N N . ALA A 1 199 ? 19.031 -5.674 -15.355 1.00 91.94 199 ALA A N 1
ATOM 1657 C CA . ALA A 1 199 ? 20.080 -6.652 -15.606 1.00 91.94 199 ALA A CA 1
ATOM 1658 C C . ALA A 1 199 ? 20.657 -7.177 -14.284 1.00 91.94 199 ALA A C 1
ATOM 1660 O O . ALA A 1 199 ? 20.789 -8.388 -14.107 1.00 91.94 199 ALA A O 1
ATOM 1661 N N . PHE A 1 200 ? 20.914 -6.279 -13.329 1.00 92.06 200 PHE A N 1
ATOM 1662 C CA . PHE A 1 200 ? 21.394 -6.613 -11.991 1.00 92.06 200 PHE A CA 1
ATOM 1663 C C . PHE A 1 200 ? 20.402 -7.494 -11.218 1.00 92.06 200 PHE A C 1
ATOM 1665 O O . PHE A 1 200 ? 20.790 -8.536 -10.702 1.00 92.06 200 PHE A O 1
ATOM 1672 N N . ASP A 1 201 ? 19.121 -7.126 -11.184 1.00 88.25 201 ASP A N 1
ATOM 1673 C CA . ASP A 1 201 ? 18.038 -7.886 -10.545 1.00 88.25 201 ASP A CA 1
ATOM 1674 C C . ASP A 1 201 ? 17.946 -9.315 -11.101 1.00 88.25 201 ASP A C 1
ATOM 1676 O O . ASP A 1 201 ? 18.017 -10.302 -10.363 1.00 88.25 201 ASP A O 1
ATOM 1680 N N . THR A 1 202 ? 17.914 -9.427 -12.431 1.00 89.38 202 THR A N 1
ATOM 1681 C CA . THR A 1 202 ? 17.868 -10.715 -13.134 1.00 89.38 202 THR A CA 1
ATOM 1682 C C . THR A 1 202 ? 19.120 -11.547 -12.844 1.00 89.38 202 THR A C 1
ATOM 1684 O O . THR A 1 202 ? 19.028 -12.748 -12.589 1.00 89.38 202 THR A O 1
ATOM 1687 N N . PHE A 1 203 ? 20.296 -10.915 -12.825 1.00 91.62 203 PHE A N 1
ATOM 1688 C CA . PHE A 1 203 ? 21.561 -11.572 -12.508 1.00 91.62 203 PHE A CA 1
ATOM 1689 C C . PHE A 1 203 ? 21.593 -12.096 -11.069 1.00 91.62 203 PHE A C 1
ATOM 1691 O O . PHE A 1 203 ? 21.937 -13.258 -10.858 1.00 91.62 203 PHE A O 1
ATOM 1698 N N . PHE A 1 204 ? 21.191 -11.289 -10.082 1.00 89.19 204 PHE A N 1
ATOM 1699 C CA . PHE A 1 204 ? 21.131 -11.704 -8.677 1.00 89.19 204 PHE A CA 1
ATOM 1700 C C . PHE A 1 204 ? 20.159 -12.860 -8.469 1.00 89.19 204 PHE A C 1
ATOM 1702 O O . PHE A 1 204 ? 20.459 -13.792 -7.717 1.00 89.19 204 PHE A O 1
ATOM 1709 N N . LEU A 1 205 ? 19.026 -12.838 -9.170 1.00 85.50 205 LEU A N 1
ATOM 1710 C CA . LEU A 1 205 ? 18.033 -13.897 -9.094 1.00 85.50 205 LEU A CA 1
ATOM 1711 C C . LEU A 1 205 ? 18.544 -15.206 -9.718 1.00 85.50 205 LEU A C 1
ATOM 1713 O O . LEU A 1 205 ? 18.394 -16.270 -9.115 1.00 85.50 205 LEU A O 1
ATOM 1717 N N . ILE A 1 206 ? 19.214 -15.140 -10.874 1.00 89.50 206 ILE A N 1
ATOM 1718 C CA . ILE A 1 206 ? 19.860 -16.304 -11.505 1.00 89.50 206 ILE A CA 1
ATOM 1719 C C . ILE A 1 206 ? 21.012 -16.826 -10.637 1.00 89.50 206 ILE A C 1
ATOM 1721 O O . ILE A 1 206 ? 21.126 -18.036 -10.447 1.00 89.50 206 ILE A O 1
ATOM 1725 N N . ALA A 1 207 ? 21.837 -15.949 -10.061 1.00 89.31 207 ALA A N 1
ATOM 1726 C CA . ALA A 1 207 ? 22.929 -16.334 -9.169 1.00 89.31 207 ALA A CA 1
ATOM 1727 C C . ALA A 1 207 ? 22.412 -16.987 -7.872 1.00 89.31 207 ALA A C 1
ATOM 1729 O O . ALA A 1 207 ? 22.990 -17.968 -7.402 1.00 89.31 207 ALA A O 1
ATOM 1730 N N . GLY A 1 208 ? 21.301 -16.482 -7.322 1.00 85.19 208 GLY A N 1
ATOM 1731 C CA . GLY A 1 208 ? 20.650 -16.975 -6.106 1.00 85.19 208 GLY A CA 1
ATOM 1732 C C . GLY A 1 208 ? 19.887 -18.294 -6.292 1.00 85.19 208 GLY A C 1
ATOM 1733 O O . GLY A 1 208 ? 19.997 -19.207 -5.471 1.00 85.19 208 GLY A O 1
ATOM 1734 N N . LEU A 1 209 ? 19.124 -18.439 -7.378 1.00 81.88 209 LEU A N 1
ATOM 1735 C CA . LEU A 1 209 ? 18.299 -19.627 -7.649 1.00 81.88 209 LEU A CA 1
ATOM 1736 C C . LEU A 1 209 ? 19.008 -20.678 -8.515 1.00 81.88 209 LEU A C 1
ATOM 1738 O O . LEU A 1 209 ? 18.653 -21.854 -8.470 1.00 81.88 209 LEU A O 1
ATOM 1742 N N . GLY A 1 210 ? 20.036 -20.297 -9.269 1.00 85.06 210 GLY A N 1
ATOM 1743 C CA . GLY A 1 210 ? 20.634 -21.122 -10.317 1.00 85.06 210 GLY A CA 1
ATOM 1744 C C . GLY A 1 210 ? 19.739 -21.234 -11.559 1.00 85.06 210 GLY A C 1
ATOM 1745 O O . GLY A 1 210 ? 18.511 -21.169 -11.472 1.00 85.06 210 GLY A O 1
ATOM 1746 N N . CYS A 1 211 ? 20.347 -21.460 -12.728 1.00 85.75 211 CYS A N 1
ATOM 1747 C CA . CYS A 1 211 ? 19.641 -21.452 -14.016 1.00 85.75 211 CYS A CA 1
ATOM 1748 C C . CYS A 1 211 ? 18.454 -22.431 -14.066 1.00 85.75 211 CYS A C 1
ATOM 1750 O O . CYS A 1 211 ? 17.377 -22.069 -14.529 1.00 85.75 211 CYS A O 1
ATOM 1752 N N . GLY A 1 212 ? 18.611 -23.650 -13.539 1.00 83.19 212 GLY A N 1
ATOM 1753 C CA . GLY A 1 212 ? 17.557 -24.670 -13.596 1.00 83.19 212 GLY A CA 1
ATOM 1754 C C . GLY A 1 212 ? 16.281 -24.292 -12.835 1.00 83.19 212 GLY A C 1
ATOM 1755 O O . GLY A 1 212 ? 15.183 -24.500 -13.339 1.00 83.19 212 GLY A O 1
ATOM 1756 N N . GLN A 1 213 ? 16.408 -23.704 -11.639 1.00 82.00 213 GLN A N 1
ATOM 1757 C CA . GLN A 1 213 ? 15.239 -23.282 -10.853 1.00 82.00 213 GLN A CA 1
ATOM 1758 C C . GLN A 1 213 ? 14.682 -21.947 -11.345 1.00 82.00 213 GLN A C 1
ATOM 1760 O O . GLN A 1 213 ? 13.468 -21.758 -11.346 1.00 82.00 213 GLN A O 1
ATOM 1765 N N . PHE A 1 214 ? 15.551 -21.044 -11.806 1.00 84.50 214 PHE A N 1
ATOM 1766 C CA . PHE A 1 214 ? 15.144 -19.764 -12.373 1.00 84.50 214 PHE A CA 1
ATOM 1767 C C . PHE A 1 214 ? 14.161 -19.952 -13.537 1.00 84.50 214 PHE A C 1
ATOM 1769 O O . PHE A 1 214 ? 13.065 -19.396 -13.506 1.00 84.50 214 PHE A O 1
ATOM 1776 N N . PHE A 1 215 ? 14.501 -20.811 -14.503 1.00 86.31 215 PHE A N 1
ATOM 1777 C CA . PHE A 1 215 ? 13.656 -21.103 -15.663 1.00 86.31 215 PHE A CA 1
ATOM 1778 C C . PHE A 1 215 ? 12.526 -22.102 -15.382 1.00 86.31 215 PHE A C 1
ATOM 1780 O O . PHE A 1 215 ? 11.822 -22.490 -16.308 1.00 86.31 215 PHE A O 1
ATOM 1787 N N . HIS A 1 216 ? 12.305 -22.538 -14.143 1.00 83.06 216 HIS A N 1
ATOM 1788 C CA . HIS A 1 216 ? 11.128 -23.351 -13.834 1.00 83.06 216 HIS A CA 1
ATOM 1789 C C . HIS A 1 216 ? 9.869 -22.477 -13.732 1.00 83.06 216 HIS A C 1
ATOM 1791 O O . HIS A 1 216 ? 8.805 -22.851 -14.218 1.00 83.06 216 HIS A O 1
ATOM 1797 N N . TYR A 1 217 ? 9.996 -21.283 -13.149 1.00 77.50 217 TYR A N 1
ATOM 1798 C CA . TYR A 1 217 ? 8.868 -20.392 -12.891 1.00 77.50 217 TYR A CA 1
ATOM 1799 C C . TYR A 1 217 ? 8.533 -19.514 -14.106 1.00 77.50 217 TYR A C 1
ATOM 1801 O O . TYR A 1 217 ? 9.411 -18.865 -14.676 1.00 77.50 217 TYR A O 1
ATOM 1809 N N . HIS A 1 218 ? 7.254 -19.460 -14.495 1.00 78.50 218 HIS A N 1
ATOM 1810 C CA . HIS A 1 218 ? 6.815 -18.699 -15.671 1.00 78.50 218 HIS A CA 1
ATOM 1811 C C . HIS A 1 218 ? 7.061 -17.193 -15.537 1.00 78.50 218 HIS A C 1
ATOM 1813 O O . HIS A 1 218 ? 7.507 -16.581 -16.504 1.00 78.50 218 HIS A O 1
ATOM 1819 N N . GLY A 1 219 ? 6.862 -16.607 -14.351 1.00 77.81 219 GLY A N 1
ATOM 1820 C CA . GLY A 1 219 ? 7.124 -15.179 -14.140 1.00 77.81 219 GLY A CA 1
ATOM 1821 C C . GLY A 1 219 ? 8.585 -14.804 -14.402 1.00 77.81 219 GLY A C 1
ATOM 1822 O O . GLY A 1 219 ? 8.852 -13.862 -15.139 1.00 77.81 219 GLY A O 1
ATOM 1823 N N . ASN A 1 220 ? 9.528 -15.621 -13.923 1.00 83.19 220 ASN A N 1
ATOM 1824 C CA . ASN A 1 220 ? 10.962 -15.385 -14.112 1.00 83.19 220 ASN A CA 1
ATOM 1825 C C . ASN A 1 220 ? 11.373 -15.487 -15.588 1.00 83.19 220 ASN A C 1
ATOM 1827 O O . ASN A 1 220 ? 12.255 -14.757 -16.032 1.00 83.19 220 ASN A O 1
ATOM 1831 N N . LYS A 1 221 ? 10.730 -16.373 -16.367 1.00 86.44 221 LYS A N 1
ATOM 1832 C CA . LYS A 1 221 ? 10.956 -16.463 -17.822 1.00 86.44 221 LYS A CA 1
ATOM 1833 C C . LYS A 1 221 ? 10.555 -15.171 -18.521 1.00 86.44 221 LYS A C 1
ATOM 1835 O O . LYS A 1 221 ? 11.297 -14.689 -19.370 1.00 86.44 221 LYS A O 1
ATOM 1840 N N . ILE A 1 222 ? 9.385 -14.631 -18.178 1.00 84.31 222 ILE A N 1
ATOM 1841 C CA . ILE A 1 222 ? 8.894 -13.391 -18.781 1.00 84.31 222 ILE A CA 1
ATOM 1842 C C . ILE A 1 222 ? 9.799 -12.225 -18.370 1.00 84.31 222 ILE A C 1
ATOM 1844 O O . ILE A 1 222 ? 10.237 -11.479 -19.241 1.00 84.31 222 ILE A O 1
ATOM 1848 N N . ASP A 1 223 ? 10.163 -12.122 -17.088 1.00 83.25 223 ASP A N 1
ATOM 1849 C CA . ASP A 1 223 ? 11.089 -11.091 -16.598 1.00 83.25 223 ASP A CA 1
ATOM 1850 C C . ASP A 1 223 ? 12.449 -11.159 -17.313 1.00 83.25 223 ASP A C 1
ATOM 1852 O O . ASP A 1 223 ? 12.995 -10.129 -17.707 1.00 83.25 223 ASP A O 1
ATOM 1856 N N . PHE A 1 224 ? 12.968 -12.365 -17.565 1.00 89.44 224 PHE A N 1
ATOM 1857 C CA . PHE A 1 224 ? 14.200 -12.566 -18.329 1.00 89.44 224 PHE A CA 1
ATOM 1858 C C . PHE A 1 224 ? 14.083 -12.091 -19.781 1.00 89.44 224 PHE A C 1
ATOM 1860 O O . PHE A 1 224 ? 14.969 -11.389 -20.266 1.00 89.44 224 PHE A O 1
ATOM 1867 N N . ILE A 1 225 ? 12.985 -12.430 -20.467 1.00 89.56 225 ILE A N 1
ATOM 1868 C CA . ILE A 1 225 ? 12.722 -11.971 -21.841 1.00 89.56 225 ILE A CA 1
ATOM 1869 C C . ILE A 1 225 ? 12.650 -10.445 -21.880 1.00 89.56 225 ILE A C 1
ATOM 1871 O O . ILE A 1 225 ? 13.271 -9.826 -22.738 1.00 89.56 225 ILE A O 1
ATOM 1875 N N . VAL A 1 226 ? 11.947 -9.828 -20.931 1.00 87.06 226 VAL A N 1
ATOM 1876 C CA . VAL A 1 226 ? 11.842 -8.367 -20.841 1.00 87.06 226 VAL A CA 1
ATOM 1877 C C . VAL A 1 226 ? 13.210 -7.727 -20.595 1.00 87.06 226 VAL A C 1
ATOM 1879 O O . VAL A 1 226 ? 13.526 -6.718 -21.221 1.00 87.06 226 VAL A O 1
ATOM 1882 N N . THR A 1 227 ? 14.049 -8.312 -19.734 1.00 90.50 227 THR A N 1
ATOM 1883 C CA . THR A 1 227 ? 15.428 -7.841 -19.534 1.00 90.50 227 THR A CA 1
ATOM 1884 C C . THR A 1 227 ? 16.251 -7.953 -20.823 1.00 90.50 227 THR A C 1
ATOM 1886 O O . THR A 1 227 ? 16.960 -7.009 -21.157 1.00 90.50 227 THR A O 1
ATOM 1889 N N . ILE A 1 228 ? 16.130 -9.046 -21.588 1.00 92.12 228 ILE A N 1
ATOM 1890 C CA . ILE A 1 228 ? 16.803 -9.176 -22.894 1.00 92.12 228 ILE A CA 1
ATOM 1891 C C . ILE A 1 228 ? 16.332 -8.090 -23.859 1.00 92.12 228 ILE A C 1
ATOM 1893 O O . ILE A 1 228 ? 17.167 -7.426 -24.465 1.00 92.12 228 ILE A O 1
ATOM 1897 N N . VAL A 1 229 ? 15.018 -7.881 -23.983 1.00 90.25 229 VAL A N 1
ATOM 1898 C CA . VAL A 1 229 ? 14.458 -6.834 -24.851 1.00 90.25 229 VAL A CA 1
ATOM 1899 C C . VAL A 1 229 ? 14.987 -5.459 -24.442 1.00 90.25 229 VAL A C 1
ATOM 1901 O O . VAL A 1 229 ? 15.371 -4.686 -25.310 1.00 90.25 229 VAL A O 1
ATOM 1904 N N . ALA A 1 230 ? 15.095 -5.168 -23.142 1.00 89.44 230 ALA A N 1
ATOM 1905 C CA . ALA A 1 230 ? 15.654 -3.907 -22.656 1.00 89.44 230 ALA A CA 1
ATOM 1906 C C . ALA A 1 230 ? 17.144 -3.730 -23.006 1.00 89.44 230 ALA A C 1
ATOM 1908 O O . ALA A 1 230 ? 17.555 -2.628 -23.360 1.00 89.44 230 ALA A O 1
ATOM 1909 N N . VAL A 1 231 ? 17.945 -4.799 -22.936 1.00 92.19 231 VAL A N 1
ATOM 1910 C CA . VAL A 1 231 ? 19.365 -4.766 -23.328 1.00 92.19 231 VAL A CA 1
ATOM 1911 C C . VAL A 1 231 ? 19.516 -4.597 -24.840 1.00 92.19 231 VAL A C 1
ATOM 1913 O O . VAL A 1 231 ? 20.333 -3.796 -25.283 1.00 92.19 231 VAL A O 1
ATOM 1916 N N . VAL A 1 232 ? 18.724 -5.320 -25.637 1.00 92.38 232 VAL A N 1
ATOM 1917 C CA . VAL A 1 232 ? 18.715 -5.181 -27.102 1.00 92.38 232 VAL A CA 1
ATOM 1918 C C . VAL A 1 232 ? 18.298 -3.769 -27.500 1.00 92.38 232 VAL A C 1
ATOM 1920 O O . VAL A 1 232 ? 18.966 -3.165 -28.332 1.00 92.38 232 VAL A O 1
ATOM 1923 N N . GLN A 1 233 ? 17.258 -3.229 -26.863 1.00 88.81 233 GLN A N 1
ATOM 1924 C CA . GLN A 1 233 ? 16.814 -1.854 -27.062 1.00 88.81 233 GLN A CA 1
ATOM 1925 C C . GLN A 1 233 ? 17.953 -0.868 -26.807 1.00 88.81 233 GLN A C 1
ATOM 1927 O O . GLN A 1 233 ? 18.285 -0.100 -27.695 1.00 88.81 233 GLN A O 1
ATOM 1932 N N . PHE A 1 234 ? 18.635 -0.975 -25.663 1.00 90.31 234 PHE A N 1
ATOM 1933 C CA . PHE A 1 234 ? 19.773 -0.111 -25.348 1.00 90.31 234 PHE A CA 1
ATOM 1934 C C . PHE A 1 234 ? 20.890 -0.177 -26.404 1.00 90.31 234 PHE A C 1
ATOM 1936 O O . PHE A 1 234 ? 21.470 0.844 -26.762 1.00 90.31 234 PHE A O 1
ATOM 1943 N N . ILE A 1 235 ? 21.200 -1.370 -26.926 1.00 92.19 235 ILE A N 1
ATOM 1944 C CA . ILE A 1 235 ? 22.194 -1.516 -28.000 1.00 92.19 235 ILE A CA 1
ATOM 1945 C C . ILE A 1 235 ? 21.728 -0.780 -29.262 1.00 92.19 235 ILE A C 1
ATOM 1947 O O . ILE A 1 235 ? 22.531 -0.095 -29.893 1.00 92.19 235 ILE A O 1
ATOM 1951 N N . ILE A 1 236 ? 20.448 -0.906 -29.622 1.00 90.94 236 ILE A N 1
ATOM 1952 C CA . ILE A 1 236 ? 19.863 -0.191 -30.761 1.00 90.94 236 ILE A CA 1
ATOM 1953 C C . ILE A 1 236 ? 19.926 1.321 -30.521 1.00 90.94 236 ILE A C 1
ATOM 1955 O O . ILE A 1 236 ? 20.385 2.029 -31.412 1.00 90.94 236 ILE A O 1
ATOM 1959 N N . ASP A 1 237 ? 19.561 1.805 -29.332 1.00 87.75 237 ASP A N 1
ATOM 1960 C CA . ASP A 1 237 ? 19.594 3.229 -28.972 1.00 87.75 237 ASP A CA 1
ATOM 1961 C C . ASP A 1 237 ? 21.008 3.803 -29.154 1.00 87.75 237 ASP A C 1
ATOM 1963 O O . ASP A 1 237 ? 21.197 4.811 -29.832 1.00 87.75 237 ASP A O 1
ATOM 1967 N N . VAL A 1 238 ? 22.033 3.108 -28.641 1.00 90.19 238 VAL A N 1
ATOM 1968 C CA . VAL A 1 238 ? 23.442 3.509 -28.801 1.00 90.19 238 VAL A CA 1
ATOM 1969 C C . VAL A 1 238 ? 23.854 3.552 -30.273 1.00 90.19 238 VAL A C 1
ATOM 1971 O O . VAL A 1 238 ? 24.522 4.497 -30.693 1.00 90.19 238 VAL A O 1
ATOM 1974 N N . VAL A 1 239 ? 23.467 2.550 -31.067 1.00 91.38 239 VAL A N 1
ATOM 1975 C CA . VAL A 1 239 ? 23.795 2.499 -32.500 1.00 91.38 239 VAL A CA 1
ATOM 1976 C C . VAL A 1 239 ? 23.093 3.620 -33.265 1.00 91.38 239 VAL A C 1
ATOM 1978 O O . VAL A 1 239 ? 23.727 4.262 -34.098 1.00 91.38 239 VAL A O 1
ATOM 1981 N N . VAL A 1 240 ? 21.816 3.880 -32.981 1.00 86.94 240 VAL A N 1
ATOM 1982 C CA . VAL A 1 240 ? 21.022 4.922 -33.645 1.00 86.94 240 VAL A CA 1
ATOM 1983 C C . VAL A 1 240 ? 21.568 6.310 -33.313 1.00 86.94 240 VAL A C 1
ATOM 1985 O O . VAL A 1 240 ? 21.817 7.086 -34.233 1.00 86.94 240 VAL A O 1
ATOM 1988 N N . ILE A 1 241 ? 21.845 6.591 -32.036 1.00 86.25 241 ILE A N 1
ATOM 1989 C CA . ILE A 1 241 ? 22.433 7.864 -31.590 1.00 86.25 241 ILE A CA 1
ATOM 1990 C C . ILE A 1 241 ? 23.822 8.075 -32.214 1.00 86.25 241 ILE A C 1
ATOM 1992 O O . ILE A 1 241 ? 24.162 9.185 -32.620 1.00 86.25 241 ILE A O 1
ATOM 1996 N N . ALA A 1 242 ? 24.632 7.017 -32.325 1.00 87.75 242 ALA A N 1
ATOM 1997 C CA . ALA A 1 242 ? 25.962 7.110 -32.927 1.00 87.75 242 ALA A CA 1
ATOM 1998 C C . ALA A 1 242 ? 25.927 7.271 -34.458 1.00 87.75 242 ALA A C 1
ATOM 2000 O O . ALA A 1 242 ? 26.783 7.955 -35.019 1.00 87.75 242 ALA A O 1
ATOM 2001 N N . ALA A 1 243 ? 24.974 6.629 -35.140 1.00 87.50 243 ALA A N 1
ATOM 2002 C CA . ALA A 1 243 ? 24.880 6.633 -36.599 1.00 87.50 243 ALA A CA 1
ATOM 2003 C C . ALA A 1 243 ? 24.184 7.883 -37.161 1.00 87.50 243 ALA A C 1
ATOM 2005 O O . ALA A 1 243 ? 24.535 8.327 -38.255 1.00 87.50 243 ALA A O 1
ATOM 2006 N N . PHE A 1 244 ? 23.222 8.455 -36.430 1.00 83.31 244 PHE A N 1
ATOM 2007 C CA . PHE A 1 244 ? 22.368 9.549 -36.904 1.00 83.31 244 PHE A CA 1
ATOM 2008 C C . PHE A 1 244 ? 22.330 10.727 -35.917 1.00 83.31 244 PHE A C 1
ATOM 2010 O O . PHE A 1 244 ? 21.292 11.000 -35.326 1.00 83.31 244 PHE A O 1
ATOM 2017 N N . PRO A 1 245 ? 23.436 11.470 -35.742 1.00 76.00 245 PRO A N 1
ATOM 2018 C CA . PRO A 1 245 ? 23.528 12.496 -34.703 1.00 76.00 245 PRO A CA 1
ATOM 2019 C C . PRO A 1 245 ? 22.624 13.723 -34.910 1.00 76.00 245 PRO A C 1
ATOM 2021 O O . PRO A 1 245 ? 22.391 14.434 -33.941 1.00 76.00 245 PRO A O 1
ATOM 2024 N N . THR A 1 246 ? 22.155 14.001 -36.135 1.00 77.00 246 THR A N 1
ATOM 2025 C CA . THR A 1 246 ? 21.432 15.251 -36.463 1.00 77.00 246 THR A CA 1
ATOM 2026 C C . THR A 1 246 ? 20.194 15.063 -37.347 1.00 77.00 246 THR A C 1
ATOM 2028 O O . THR A 1 246 ? 19.689 16.040 -37.882 1.00 77.00 246 THR A O 1
ATOM 2031 N N . ASN A 1 247 ? 19.789 13.824 -37.651 1.00 79.06 247 ASN A N 1
ATOM 2032 C CA . ASN A 1 247 ? 18.650 13.537 -38.536 1.00 79.06 247 ASN A CA 1
ATOM 2033 C C . ASN A 1 247 ? 18.107 12.135 -38.246 1.00 79.06 247 ASN A C 1
ATOM 2035 O O . ASN A 1 247 ? 18.554 11.149 -38.838 1.00 79.06 247 ASN A O 1
ATOM 2039 N N . TYR A 1 248 ? 17.146 12.049 -37.333 1.00 77.44 248 TYR A N 1
ATOM 2040 C CA . TYR A 1 248 ? 16.475 10.798 -37.001 1.00 77.44 248 TYR A CA 1
ATOM 2041 C C . TYR A 1 248 ? 15.270 10.583 -37.920 1.00 77.44 248 TYR A C 1
ATOM 2043 O O . TYR A 1 248 ? 14.423 11.460 -38.071 1.00 77.44 248 TYR A O 1
ATOM 2051 N N . ASP A 1 249 ? 15.165 9.399 -38.522 1.00 83.44 249 ASP A N 1
ATOM 2052 C CA . ASP A 1 249 ? 13.938 9.013 -39.218 1.00 83.44 249 ASP A CA 1
ATOM 2053 C C . ASP A 1 249 ? 12.830 8.750 -38.186 1.00 83.44 249 ASP A C 1
ATOM 2055 O O . ASP A 1 249 ? 12.981 7.918 -37.285 1.00 83.44 249 ASP A O 1
ATOM 2059 N N . PHE A 1 250 ? 11.692 9.426 -38.346 1.00 80.69 250 PHE A N 1
ATOM 2060 C CA . PHE A 1 250 ? 10.497 9.240 -37.525 1.00 80.69 250 PHE A CA 1
ATOM 2061 C C . PHE A 1 250 ? 10.080 7.774 -37.400 1.00 80.69 250 PHE A C 1
ATOM 2063 O O . PHE A 1 250 ? 9.627 7.355 -36.335 1.00 80.69 250 PHE A O 1
ATOM 2070 N N . ALA A 1 251 ? 10.240 6.973 -38.458 1.00 85.56 251 ALA A N 1
ATOM 2071 C CA . ALA A 1 251 ? 9.901 5.554 -38.416 1.00 85.56 251 ALA A CA 1
ATOM 2072 C C . ALA A 1 251 ? 10.725 4.795 -37.363 1.00 85.56 251 ALA A C 1
ATOM 2074 O O . ALA A 1 251 ? 10.186 3.945 -36.652 1.00 85.56 251 ALA A O 1
ATOM 2075 N N . ILE A 1 252 ? 12.010 5.136 -37.226 1.00 84.62 252 ILE A N 1
ATOM 2076 C CA . ILE A 1 252 ? 12.908 4.538 -36.234 1.00 84.62 252 ILE A CA 1
ATOM 2077 C C . ILE A 1 252 ? 12.464 4.959 -34.833 1.00 84.62 252 ILE A C 1
ATOM 2079 O O . ILE A 1 252 ? 12.304 4.103 -33.968 1.00 84.62 252 ILE A O 1
ATOM 2083 N N . ILE A 1 253 ? 12.161 6.243 -34.633 1.00 83.06 253 ILE A N 1
ATOM 2084 C CA . ILE A 1 253 ? 11.701 6.774 -33.344 1.00 83.06 253 ILE A CA 1
ATOM 2085 C C . ILE A 1 253 ? 10.417 6.072 -32.867 1.00 83.06 253 ILE A C 1
ATOM 2087 O O . ILE A 1 253 ? 10.329 5.660 -31.710 1.00 83.06 253 ILE A O 1
ATOM 2091 N N . TYR A 1 254 ? 9.433 5.856 -33.750 1.00 85.69 254 TYR A N 1
ATOM 2092 C CA . TYR A 1 254 ? 8.210 5.121 -33.392 1.00 85.69 254 TYR A CA 1
ATOM 2093 C C . TYR A 1 254 ? 8.488 3.672 -32.977 1.00 85.69 254 TYR A C 1
ATOM 2095 O O . TYR A 1 254 ? 7.815 3.147 -32.087 1.00 85.69 254 TYR A O 1
ATOM 2103 N N . VAL A 1 255 ? 9.470 3.020 -33.605 1.00 86.25 255 VAL A N 1
ATOM 2104 C CA . VAL A 1 255 ? 9.884 1.659 -33.246 1.00 86.25 255 VAL A CA 1
ATOM 2105 C C . VAL A 1 255 ? 10.565 1.641 -31.875 1.00 86.25 255 VAL A C 1
ATOM 2107 O O . VAL A 1 255 ? 10.222 0.784 -31.058 1.00 86.25 255 VAL A O 1
ATOM 2110 N N . LEU A 1 256 ? 11.454 2.599 -31.584 1.00 84.06 256 LEU A N 1
ATOM 2111 C CA . LEU A 1 256 ? 12.074 2.736 -30.259 1.00 84.06 256 LEU A CA 1
ATOM 2112 C C . LEU A 1 256 ? 11.009 2.977 -29.181 1.00 84.06 256 LEU A C 1
ATOM 2114 O O . LEU A 1 256 ? 10.966 2.259 -28.184 1.00 84.06 256 LEU A O 1
ATOM 2118 N N . PHE A 1 257 ? 10.048 3.865 -29.443 1.00 84.31 257 PHE A N 1
ATOM 2119 C CA . PHE A 1 257 ? 8.928 4.115 -28.535 1.00 84.31 257 PHE A CA 1
ATOM 2120 C C . PHE A 1 257 ? 8.060 2.869 -28.287 1.00 84.31 257 PHE A C 1
ATOM 2122 O O . PHE A 1 257 ? 7.672 2.571 -27.151 1.00 84.31 257 PHE A O 1
ATOM 2129 N N . ALA A 1 258 ? 7.752 2.104 -29.339 1.00 85.75 258 ALA A N 1
ATOM 2130 C CA . ALA A 1 258 ? 7.007 0.856 -29.201 1.00 85.75 258 ALA A CA 1
ATOM 2131 C C . ALA A 1 258 ? 7.765 -0.156 -28.322 1.00 85.75 258 ALA A C 1
ATOM 2133 O O . ALA A 1 258 ? 7.151 -0.846 -27.504 1.00 85.75 258 ALA A O 1
ATOM 2134 N N . MET A 1 259 ? 9.095 -0.206 -28.432 1.00 83.19 259 MET A N 1
ATOM 2135 C CA . MET A 1 259 ? 9.945 -1.022 -27.563 1.00 83.19 259 MET A CA 1
ATOM 2136 C C . MET A 1 259 ? 10.006 -0.479 -26.123 1.00 83.19 259 MET A C 1
ATOM 2138 O O . MET A 1 259 ? 9.932 -1.273 -25.179 1.00 83.19 259 MET A O 1
ATOM 2142 N N . SER A 1 260 ? 10.003 0.842 -25.912 1.00 82.62 260 SER A N 1
ATOM 2143 C CA . SER A 1 260 ? 9.846 1.460 -24.583 1.00 82.62 260 SER A CA 1
ATOM 2144 C C . SER A 1 260 ? 8.522 1.069 -23.916 1.00 82.62 260 SER A C 1
ATOM 2146 O O . SER A 1 260 ? 8.488 0.773 -22.720 1.00 82.62 260 SER A O 1
ATOM 2148 N N . CYS A 1 261 ? 7.432 0.939 -24.677 1.00 84.06 261 CYS A N 1
ATOM 2149 C CA . CYS A 1 261 ? 6.145 0.467 -24.156 1.00 84.06 261 CYS A CA 1
ATOM 2150 C C . CYS A 1 261 ? 6.183 -0.992 -23.663 1.00 84.06 261 CYS A C 1
ATOM 2152 O O . CYS A 1 261 ? 5.480 -1.335 -22.710 1.00 84.06 261 CYS A O 1
ATOM 2154 N N . VAL A 1 262 ? 7.049 -1.851 -24.219 1.00 83.00 262 VAL A N 1
ATOM 2155 C CA . VAL A 1 262 ? 7.277 -3.208 -23.680 1.00 83.00 262 VAL A CA 1
ATOM 2156 C C . VAL A 1 262 ? 7.845 -3.146 -22.256 1.00 83.00 262 VAL A C 1
ATOM 2158 O O . VAL A 1 262 ? 7.554 -4.019 -21.439 1.00 83.00 262 VAL A O 1
ATOM 2161 N N . ARG A 1 263 ? 8.573 -2.085 -21.885 1.00 76.44 263 ARG A N 1
ATOM 2162 C CA . ARG A 1 263 ? 9.054 -1.889 -20.504 1.00 76.44 263 ARG A CA 1
ATOM 2163 C C . ARG A 1 263 ? 7.897 -1.645 -19.524 1.00 76.44 263 ARG A C 1
ATOM 2165 O O . ARG A 1 263 ? 7.971 -2.100 -18.382 1.00 76.44 263 ARG A O 1
ATOM 2172 N N . LEU A 1 264 ? 6.789 -1.031 -19.962 1.00 82.44 264 LEU A N 1
ATOM 2173 C CA . LEU A 1 264 ? 5.573 -0.880 -19.143 1.00 82.44 264 LEU A CA 1
ATOM 2174 C C . LEU A 1 264 ? 4.903 -2.227 -18.845 1.00 82.44 264 LEU A C 1
ATOM 2176 O O . LEU A 1 264 ? 4.290 -2.388 -17.787 1.00 82.44 264 LEU A O 1
ATOM 2180 N N . LEU A 1 265 ? 5.072 -3.225 -19.721 1.00 80.94 265 LEU A N 1
ATOM 2181 C CA . LEU A 1 265 ? 4.622 -4.588 -19.441 1.00 80.94 265 LEU A CA 1
ATOM 2182 C C . LEU A 1 265 ? 5.288 -5.123 -18.168 1.00 80.94 265 LEU A C 1
ATOM 2184 O O . LEU A 1 265 ? 4.624 -5.788 -17.379 1.00 80.94 265 LEU A O 1
ATOM 2188 N N . ARG A 1 266 ? 6.554 -4.769 -17.897 1.00 73.50 266 ARG A N 1
ATOM 2189 C CA . ARG A 1 266 ? 7.241 -5.145 -16.651 1.00 73.50 266 ARG A CA 1
ATOM 2190 C C . ARG A 1 266 ? 6.568 -4.563 -15.419 1.00 73.50 266 ARG A C 1
ATOM 2192 O O . ARG A 1 266 ? 6.499 -5.247 -14.406 1.00 73.50 266 ARG A O 1
ATOM 2199 N N . LEU A 1 267 ? 6.063 -3.330 -15.482 1.00 75.69 267 LEU A N 1
ATOM 2200 C CA . LEU A 1 267 ? 5.319 -2.730 -14.370 1.00 75.69 267 LEU A CA 1
ATOM 2201 C C . LEU A 1 267 ? 4.030 -3.492 -14.122 1.00 75.69 267 LEU A C 1
ATOM 2203 O O . LEU A 1 267 ? 3.737 -3.862 -12.988 1.00 75.69 267 LEU A O 1
ATOM 2207 N N . PHE A 1 268 ? 3.299 -3.791 -15.192 1.00 75.19 268 PHE A N 1
ATOM 2208 C CA . PHE A 1 268 ? 2.066 -4.556 -15.099 1.00 75.19 268 PHE A CA 1
ATOM 2209 C C . PHE A 1 268 ? 2.303 -5.969 -14.545 1.00 75.19 268 PHE A C 1
ATOM 2211 O O . PHE A 1 268 ? 1.571 -6.427 -13.664 1.00 75.19 268 PHE A O 1
ATOM 2218 N N . LEU A 1 269 ? 3.358 -6.639 -15.012 1.00 71.31 269 LEU A N 1
ATOM 2219 C CA . LEU A 1 269 ? 3.779 -7.950 -14.525 1.00 71.31 269 LEU A CA 1
ATOM 2220 C C . LEU A 1 269 ? 4.291 -7.877 -13.088 1.00 71.31 269 LEU A C 1
ATOM 2222 O O . LEU A 1 269 ? 3.969 -8.750 -12.292 1.00 71.31 269 LEU A O 1
ATOM 2226 N N . SER A 1 270 ? 5.010 -6.817 -12.717 1.00 67.44 270 SER A N 1
ATOM 2227 C CA . SER A 1 270 ? 5.506 -6.631 -11.353 1.00 67.44 270 SER A CA 1
ATOM 2228 C C . SER A 1 270 ? 4.362 -6.407 -10.368 1.00 67.44 270 SER A C 1
ATOM 2230 O O . SER A 1 270 ? 4.332 -7.000 -9.296 1.00 67.44 270 SER A O 1
ATOM 2232 N N . ILE A 1 271 ? 3.365 -5.611 -10.749 1.00 66.06 271 ILE A N 1
ATOM 2233 C CA . ILE A 1 271 ? 2.156 -5.399 -9.945 1.00 66.06 271 ILE A CA 1
ATOM 2234 C C . ILE A 1 271 ? 1.339 -6.695 -9.838 1.00 66.06 271 ILE A C 1
ATOM 2236 O O . ILE A 1 271 ? 0.803 -7.003 -8.776 1.00 66.06 271 ILE A O 1
ATOM 2240 N N . SER A 1 272 ? 1.244 -7.463 -10.926 1.00 62.75 272 SER A N 1
ATOM 2241 C CA . SER A 1 272 ? 0.390 -8.657 -10.983 1.00 62.75 272 SER A CA 1
ATOM 2242 C C . SER A 1 272 ? 1.026 -9.905 -10.374 1.00 62.75 272 SER A C 1
ATOM 2244 O O . SER A 1 272 ? 0.313 -10.743 -9.830 1.00 62.75 272 SER A O 1
ATOM 2246 N N . PHE A 1 273 ? 2.346 -10.051 -10.481 1.00 57.31 273 PHE A N 1
ATOM 2247 C CA . PHE A 1 273 ? 3.049 -11.295 -10.181 1.00 57.31 273 PHE A CA 1
ATOM 2248 C C . PHE A 1 273 ? 4.197 -11.137 -9.198 1.00 57.31 273 PHE A C 1
ATOM 2250 O O . PHE A 1 273 ? 4.734 -12.171 -8.809 1.00 57.31 273 PHE A O 1
ATOM 2257 N N . HIS A 1 274 ? 4.618 -9.926 -8.807 1.00 60.97 274 HIS A N 1
ATOM 2258 C CA . HIS A 1 274 ? 5.839 -9.732 -8.022 1.00 60.97 274 HIS A CA 1
ATOM 2259 C C . HIS A 1 274 ? 5.598 -9.547 -6.518 1.00 60.97 274 HIS A C 1
ATOM 2261 O O . HIS A 1 274 ? 4.758 -8.765 -6.080 1.00 60.97 274 HIS A O 1
ATOM 2267 N N . SER A 1 275 ? 6.392 -10.264 -5.712 1.00 55.75 275 SER A N 1
ATOM 2268 C CA . SER A 1 275 ? 6.310 -10.287 -4.243 1.00 55.75 275 SER A CA 1
ATOM 2269 C C . SER A 1 275 ? 6.502 -8.908 -3.616 1.00 55.75 275 SER A C 1
ATOM 2271 O O . SER A 1 275 ? 5.985 -8.659 -2.531 1.00 55.75 275 SER A O 1
ATOM 2273 N N . SER A 1 276 ? 7.229 -8.005 -4.277 1.00 57.88 276 SER A N 1
ATOM 2274 C CA . SER A 1 276 ? 7.446 -6.647 -3.770 1.00 57.88 276 SER A CA 1
ATOM 2275 C C . SER A 1 276 ? 6.152 -5.849 -3.697 1.00 57.88 276 SER A C 1
ATOM 2277 O O . SER A 1 276 ? 5.949 -5.114 -2.732 1.00 57.88 276 SER A O 1
ATOM 2279 N N . PHE A 1 277 ? 5.239 -6.055 -4.655 1.00 62.62 277 PHE A N 1
ATOM 2280 C CA . PHE A 1 277 ? 3.908 -5.474 -4.560 1.00 62.62 277 PHE A CA 1
ATOM 2281 C C . PHE A 1 277 ? 3.156 -6.074 -3.374 1.00 62.62 277 PHE A C 1
ATOM 2283 O O . PHE A 1 277 ? 2.572 -5.321 -2.611 1.00 62.62 277 PHE A O 1
ATOM 2290 N N . CYS A 1 278 ? 3.252 -7.386 -3.129 1.00 63.34 278 CYS A N 1
ATOM 2291 C CA . CYS A 1 278 ? 2.634 -8.014 -1.958 1.00 63.34 278 CYS A CA 1
ATOM 2292 C C . CYS A 1 278 ? 3.144 -7.444 -0.626 1.00 63.34 278 CYS A C 1
ATOM 2294 O O . CYS A 1 278 ? 2.343 -7.305 0.285 1.00 63.34 278 CYS A O 1
ATOM 2296 N N . VAL A 1 279 ? 4.428 -7.085 -0.498 1.00 63.44 279 VAL A N 1
ATOM 2297 C CA . VAL A 1 279 ? 4.981 -6.505 0.745 1.00 63.44 279 VAL A CA 1
ATOM 2298 C C . VAL A 1 279 ? 4.464 -5.086 0.978 1.00 63.44 279 VAL A C 1
ATOM 2300 O O . VAL A 1 279 ? 3.960 -4.784 2.058 1.00 63.44 279 VAL A O 1
ATOM 2303 N N . VAL A 1 280 ? 4.538 -4.217 -0.036 1.00 64.56 280 VAL A N 1
ATOM 2304 C CA . VAL A 1 280 ? 4.005 -2.845 0.056 1.00 64.56 280 VAL A CA 1
ATOM 2305 C C . VAL A 1 280 ? 2.493 -2.879 0.267 1.00 64.56 280 VAL A C 1
ATOM 2307 O O . VAL A 1 280 ? 1.948 -2.151 1.092 1.00 64.56 280 VAL A O 1
ATOM 2310 N N . PHE A 1 281 ? 1.815 -3.778 -0.437 1.00 66.38 281 PHE A N 1
ATOM 2311 C CA . PHE A 1 281 ? 0.388 -3.987 -0.302 1.00 66.38 281 PHE A CA 1
ATOM 2312 C C . PHE A 1 281 ? 0.028 -4.546 1.075 1.00 66.38 281 PHE A C 1
ATOM 2314 O O . PHE A 1 281 ? -0.958 -4.098 1.644 1.00 66.38 281 PHE A O 1
ATOM 2321 N N . ALA A 1 282 ? 0.816 -5.461 1.646 1.00 64.88 282 ALA A N 1
ATOM 2322 C CA . ALA A 1 282 ? 0.620 -5.968 3.003 1.00 64.88 282 ALA A CA 1
ATOM 2323 C C . ALA A 1 282 ? 0.782 -4.854 4.038 1.00 64.88 282 ALA A C 1
ATOM 2325 O O . ALA A 1 282 ? -0.027 -4.772 4.951 1.00 64.88 282 ALA A O 1
ATOM 2326 N N . PHE A 1 283 ? 1.749 -3.953 3.856 1.00 67.94 283 PHE A N 1
ATOM 2327 C CA . PHE A 1 283 ? 1.905 -2.785 4.722 1.00 67.94 283 PHE A CA 1
ATOM 2328 C C . PHE A 1 283 ? 0.692 -1.845 4.643 1.00 67.94 283 PHE A C 1
ATOM 2330 O O . PHE A 1 283 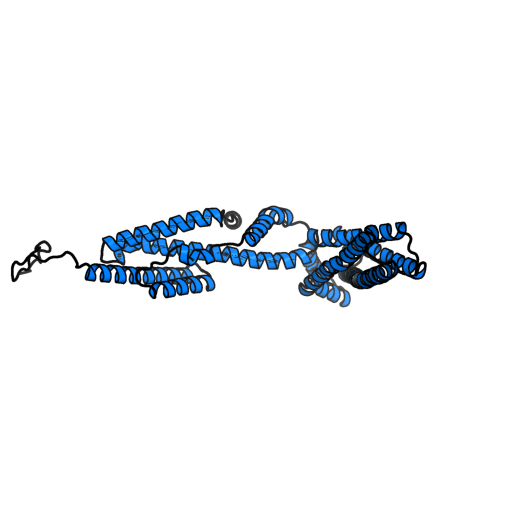? 0.111 -1.487 5.663 1.00 67.94 283 PHE A O 1
ATOM 2337 N N . ILE A 1 284 ? 0.243 -1.506 3.429 1.00 70.19 284 ILE A N 1
ATOM 2338 C CA . ILE A 1 284 ? -0.977 -0.704 3.229 1.00 70.19 284 ILE A CA 1
ATOM 2339 C C . ILE A 1 284 ? -2.196 -1.429 3.812 1.00 70.19 284 ILE A C 1
ATOM 2341 O O . ILE A 1 284 ? -3.072 -0.803 4.401 1.00 70.19 284 ILE A O 1
ATOM 2345 N N . THR A 1 285 ? -2.255 -2.750 3.662 1.00 69.12 285 THR A N 1
ATOM 2346 C CA . THR A 1 285 ? -3.334 -3.590 4.186 1.00 69.12 285 THR A CA 1
ATOM 2347 C C . THR A 1 285 ? -3.349 -3.587 5.701 1.00 69.12 285 THR A C 1
ATOM 2349 O O . THR A 1 285 ? -4.430 -3.497 6.273 1.00 69.12 285 THR A O 1
ATOM 2352 N N . ASP A 1 286 ? -2.192 -3.670 6.348 1.00 71.44 286 ASP A N 1
ATOM 2353 C CA . ASP A 1 286 ? -2.080 -3.657 7.802 1.00 71.44 286 ASP A CA 1
ATOM 2354 C C . ASP A 1 286 ? -2.533 -2.308 8.364 1.00 71.44 286 ASP A C 1
ATOM 2356 O O . ASP A 1 286 ? -3.361 -2.261 9.270 1.00 71.44 286 ASP A O 1
ATOM 2360 N N . GLU A 1 287 ? -2.130 -1.204 7.731 1.00 77.56 287 GLU A N 1
ATOM 2361 C CA . GLU A 1 287 ? -2.594 0.136 8.104 1.00 77.56 287 GLU A CA 1
ATOM 2362 C C . GLU A 1 287 ? -4.103 0.317 7.887 1.00 77.56 287 GLU A C 1
ATOM 2364 O O . GLU A 1 287 ? -4.826 0.755 8.786 1.00 77.56 287 GLU A O 1
ATOM 2369 N N . VAL A 1 288 ? -4.627 -0.080 6.722 1.00 76.06 288 VAL A N 1
ATOM 2370 C CA . VAL A 1 288 ? -6.070 -0.013 6.436 1.00 76.06 288 VAL A CA 1
ATOM 2371 C C . VAL A 1 288 ? -6.854 -0.890 7.412 1.00 76.06 288 VAL A C 1
ATOM 2373 O O . VAL A 1 288 ? -7.880 -0.462 7.940 1.00 76.06 288 VAL A O 1
ATOM 2376 N N . SER A 1 289 ? -6.362 -2.094 7.697 1.00 76.19 289 SER A N 1
ATOM 2377 C CA . SER A 1 289 ? -6.985 -3.015 8.648 1.00 76.19 289 SER A CA 1
ATOM 2378 C C . SER A 1 289 ? -6.938 -2.448 10.062 1.00 76.19 289 SER A C 1
ATOM 2380 O O . SER A 1 289 ? -7.948 -2.473 10.753 1.00 76.19 289 SER A O 1
ATOM 2382 N N . SER A 1 290 ? -5.821 -1.851 10.479 1.00 80.44 290 SER A N 1
ATOM 2383 C CA . SER A 1 290 ? -5.656 -1.174 11.769 1.00 80.44 290 SER A CA 1
ATOM 2384 C C . SER A 1 290 ? -6.662 -0.036 11.956 1.00 80.44 290 SER A C 1
ATOM 2386 O O . SER A 1 290 ? -7.242 0.093 13.038 1.00 80.44 290 SER A O 1
ATOM 2388 N N . VAL A 1 291 ? -6.917 0.761 10.911 1.00 80.75 291 VAL A N 1
ATOM 2389 C CA . VAL A 1 291 ? -7.937 1.825 10.922 1.00 80.75 291 VAL A CA 1
ATOM 2390 C C . VAL A 1 291 ? -9.350 1.246 11.016 1.00 80.75 291 VAL A C 1
ATOM 2392 O O . VAL A 1 291 ? -10.174 1.753 11.776 1.00 80.75 291 VAL A O 1
ATOM 2395 N N . ILE A 1 292 ? -9.637 0.165 10.292 1.00 79.31 292 ILE A N 1
ATOM 2396 C CA . ILE A 1 292 ? -10.949 -0.491 10.323 1.00 79.31 292 ILE A CA 1
ATOM 2397 C C . ILE A 1 292 ? -11.209 -1.154 11.685 1.00 79.31 292 ILE A C 1
ATOM 2399 O O . ILE A 1 292 ? -12.271 -0.944 12.270 1.00 79.31 292 ILE A O 1
ATOM 2403 N N . TYR A 1 293 ? -10.240 -1.901 12.224 1.00 81.44 293 TYR A N 1
ATOM 2404 C CA . TYR A 1 293 ? -10.332 -2.522 13.550 1.00 81.44 293 TYR A CA 1
ATOM 2405 C C . TYR A 1 293 ? -10.487 -1.476 14.649 1.00 81.44 293 TYR A C 1
ATOM 2407 O O . TYR A 1 293 ? -11.252 -1.680 15.582 1.00 81.44 293 TYR A O 1
ATOM 2415 N N . ASN A 1 294 ? -9.842 -0.317 14.507 1.00 82.25 294 ASN A N 1
ATOM 2416 C CA . ASN A 1 294 ? -10.087 0.807 15.402 1.00 82.25 294 ASN A CA 1
ATOM 2417 C C . ASN A 1 294 ? -11.519 1.280 15.406 1.00 82.25 294 ASN A C 1
ATOM 2419 O O . ASN A 1 294 ? -12.101 1.397 16.476 1.00 82.25 294 ASN A O 1
ATOM 2423 N N . ALA A 1 295 ? -12.059 1.597 14.231 1.00 82.69 295 ALA A N 1
ATOM 2424 C CA . ALA A 1 295 ? -13.419 2.100 14.122 1.00 82.69 295 ALA A CA 1
ATOM 2425 C C . ALA A 1 295 ? -14.418 1.078 14.690 1.00 82.69 295 ALA A C 1
ATOM 2427 O O . ALA A 1 295 ? -15.379 1.449 15.364 1.00 82.69 295 ALA A O 1
ATOM 2428 N N . TYR A 1 296 ? -14.149 -0.213 14.474 1.00 83.81 296 TYR A N 1
ATOM 2429 C CA . TYR A 1 296 ? -14.931 -1.314 15.023 1.00 83.81 296 TYR A CA 1
ATOM 2430 C C . TYR A 1 296 ? -14.854 -1.401 16.555 1.00 83.81 296 TYR A C 1
ATOM 2432 O O . TYR A 1 296 ? -15.892 -1.329 17.216 1.00 83.81 296 TYR A O 1
ATOM 2440 N N . ASP A 1 297 ? -13.650 -1.485 17.129 1.00 85.06 297 ASP A N 1
ATOM 2441 C CA . ASP A 1 297 ? -13.432 -1.525 18.582 1.00 85.06 297 ASP A CA 1
ATOM 2442 C C . ASP A 1 297 ? -14.031 -0.299 19.270 1.00 85.06 297 ASP A C 1
ATOM 2444 O O . ASP A 1 297 ? -14.624 -0.389 20.346 1.00 85.06 297 ASP A O 1
ATOM 2448 N N . PHE A 1 298 ? -13.893 0.859 18.626 1.00 87.12 298 PHE A N 1
ATOM 2449 C CA . PHE A 1 298 ? -14.462 2.112 19.083 1.00 87.12 298 PHE A CA 1
ATOM 2450 C C . PHE A 1 298 ? -15.987 2.042 19.146 1.00 87.12 298 PHE A C 1
ATOM 2452 O O . PHE A 1 298 ? -16.586 2.384 20.171 1.00 87.12 298 PHE A O 1
ATOM 2459 N N . GLY A 1 299 ? -16.623 1.558 18.078 1.00 86.81 299 GLY A N 1
ATOM 2460 C CA . GLY A 1 299 ? -18.072 1.444 18.025 1.00 86.81 299 GLY A CA 1
ATOM 2461 C C . GLY A 1 299 ? -18.645 0.428 18.997 1.00 86.81 299 GLY A C 1
ATOM 2462 O O . GLY A 1 299 ? -19.614 0.743 19.687 1.00 86.81 299 GLY A O 1
ATOM 2463 N N . ILE A 1 300 ? -18.018 -0.741 19.131 1.00 86.25 300 ILE A N 1
ATOM 2464 C CA . ILE A 1 300 ? -18.432 -1.738 20.125 1.00 86.25 300 ILE A CA 1
ATOM 2465 C C . ILE A 1 300 ? -18.252 -1.208 21.543 1.00 86.25 300 ILE A C 1
ATOM 2467 O O . ILE A 1 300 ? -19.161 -1.355 22.364 1.00 86.25 300 ILE A O 1
ATOM 2471 N N . GLY A 1 301 ? -17.121 -0.555 21.824 1.00 88.75 301 GLY A N 1
ATOM 2472 C CA . GLY A 1 301 ? -16.849 0.044 23.127 1.00 88.75 301 GLY A CA 1
ATOM 2473 C C . GLY A 1 301 ? -17.920 1.055 23.531 1.00 88.75 301 GLY A C 1
ATOM 2474 O O . GLY A 1 301 ? -18.436 1.018 24.653 1.00 88.75 301 GLY A O 1
ATOM 2475 N N . PHE A 1 302 ? -18.295 1.919 22.584 1.00 91.00 302 PHE A N 1
ATOM 2476 C CA . PHE A 1 302 ? -19.321 2.936 22.770 1.00 91.00 302 PHE A CA 1
ATOM 2477 C C . PHE A 1 302 ? -20.730 2.340 22.926 1.00 91.00 302 PHE A C 1
ATOM 2479 O O . PHE A 1 302 ? -21.451 2.737 23.844 1.00 91.00 302 PHE A O 1
ATOM 2486 N N . ILE A 1 303 ? -21.127 1.374 22.086 1.00 90.69 303 ILE A N 1
ATOM 2487 C CA . ILE A 1 303 ? -22.434 0.696 22.183 1.00 90.69 303 ILE A CA 1
ATOM 2488 C C . ILE A 1 303 ? -22.565 -0.003 23.536 1.00 90.69 303 ILE A C 1
ATOM 2490 O O . ILE A 1 303 ? -23.480 0.297 24.298 1.00 90.69 303 ILE A O 1
ATOM 2494 N N . THR A 1 304 ? -21.600 -0.855 23.882 1.00 90.62 304 THR A N 1
ATOM 2495 C CA . THR A 1 304 ? -21.614 -1.642 25.124 1.00 90.62 304 THR A CA 1
ATOM 2496 C C . THR A 1 304 ? -21.637 -0.742 26.363 1.00 90.62 304 THR A C 1
ATOM 2498 O O . THR A 1 304 ? -22.231 -1.077 27.391 1.00 90.62 304 THR A O 1
ATOM 2501 N N . ALA A 1 305 ? -20.979 0.419 26.302 1.00 91.81 305 ALA A N 1
ATOM 2502 C CA . ALA A 1 305 ? -21.025 1.393 27.384 1.00 91.81 305 ALA A CA 1
ATOM 2503 C C . ALA A 1 305 ? -22.406 2.050 27.519 1.00 91.81 305 ALA A C 1
ATOM 2505 O O . ALA A 1 305 ? -22.912 2.122 28.639 1.00 91.81 305 ALA A O 1
ATOM 2506 N N . ASN A 1 306 ? -23.048 2.439 26.411 1.00 92.19 306 ASN A N 1
ATOM 2507 C CA . ASN A 1 306 ? -24.415 2.970 26.436 1.00 92.19 306 ASN A CA 1
ATOM 2508 C C . ASN A 1 306 ? -25.427 1.914 26.909 1.00 92.19 306 ASN A C 1
ATOM 2510 O O . ASN A 1 306 ? -26.264 2.226 27.747 1.00 92.19 306 ASN A O 1
ATOM 2514 N N . GLU A 1 307 ? -25.322 0.659 26.466 1.00 92.06 307 GLU A N 1
ATOM 2515 C CA . GLU A 1 307 ? -26.212 -0.424 26.912 1.00 92.06 307 GLU A CA 1
ATOM 2516 C C . GLU A 1 307 ? -26.128 -0.654 28.427 1.00 92.06 307 GLU A C 1
ATOM 2518 O O . GLU A 1 307 ? -27.150 -0.780 29.102 1.00 92.06 307 GLU A O 1
ATOM 2523 N N . LYS A 1 308 ? -24.916 -0.646 29.000 1.00 91.75 308 LYS A N 1
ATOM 2524 C CA . LYS A 1 308 ? -24.751 -0.771 30.458 1.00 91.75 308 LYS A CA 1
ATOM 2525 C C . LYS A 1 308 ? -25.271 0.439 31.222 1.00 91.75 308 LYS A C 1
ATOM 2527 O O . LYS A 1 308 ? -25.724 0.269 32.353 1.00 91.75 308 LYS A O 1
ATOM 2532 N N . VAL A 1 309 ? -25.173 1.638 30.649 1.00 93.06 309 VAL A N 1
ATOM 2533 C CA . VAL A 1 309 ? -25.772 2.846 31.230 1.00 93.06 309 VAL A CA 1
ATOM 2534 C C . VAL A 1 309 ? -27.293 2.732 31.203 1.00 93.06 309 VAL A C 1
ATOM 2536 O O . VAL A 1 309 ? -27.902 2.915 32.249 1.00 93.06 309 VAL A O 1
ATOM 2539 N N . ALA A 1 310 ? -27.891 2.343 30.073 1.00 92.00 310 ALA A N 1
ATOM 2540 C CA . ALA A 1 310 ? -29.335 2.148 29.940 1.00 92.00 310 ALA A CA 1
ATOM 2541 C C . ALA A 1 310 ? -29.869 1.132 30.966 1.00 92.00 310 ALA A C 1
ATOM 2543 O O . ALA A 1 310 ? -30.778 1.439 31.728 1.00 92.00 310 ALA A O 1
ATOM 2544 N N . GLN A 1 311 ? -29.225 -0.035 31.085 1.00 92.31 311 GLN A N 1
ATOM 2545 C CA . GLN A 1 311 ? -29.614 -1.085 32.041 1.00 92.31 311 GLN A CA 1
ATOM 2546 C C . GLN A 1 311 ? -29.491 -0.674 33.516 1.00 92.31 311 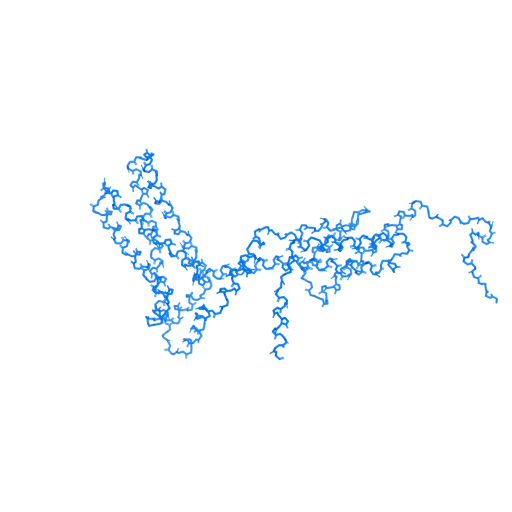GLN A C 1
ATOM 2548 O O . GLN A 1 311 ? -30.094 -1.300 34.390 1.00 92.31 311 GLN A O 1
ATOM 2553 N N . LYS A 1 312 ? -28.649 0.317 33.822 1.00 91.94 312 LYS A N 1
ATOM 2554 C CA . LYS A 1 312 ? -28.373 0.763 35.193 1.00 91.94 312 LYS A CA 1
ATOM 2555 C C . LYS A 1 312 ? -28.918 2.158 35.491 1.00 91.94 312 LYS A C 1
ATOM 2557 O O . LYS A 1 312 ? -28.694 2.625 36.602 1.00 91.94 312 LYS A O 1
ATOM 2562 N N . ALA A 1 313 ? -29.611 2.809 34.558 1.00 88.19 313 ALA A N 1
ATOM 2563 C CA . ALA A 1 313 ? -30.032 4.203 34.690 1.00 88.19 313 ALA A CA 1
ATOM 2564 C C . ALA A 1 313 ? -30.836 4.429 35.981 1.00 88.19 313 ALA A C 1
ATOM 2566 O O . ALA A 1 313 ? -30.444 5.247 36.808 1.00 88.19 313 ALA A O 1
ATOM 2567 N N . THR A 1 314 ? -31.840 3.585 36.224 1.00 87.75 314 THR A N 1
ATOM 2568 C CA . THR A 1 314 ? -32.698 3.604 37.424 1.00 87.75 314 THR A CA 1
ATOM 2569 C C . THR A 1 314 ? -31.976 3.264 38.731 1.00 87.75 314 THR A C 1
ATOM 2571 O O . THR A 1 314 ? -32.505 3.502 39.808 1.00 87.75 314 THR A O 1
ATOM 2574 N N . LYS A 1 315 ? -30.768 2.687 38.665 1.00 89.12 315 LYS A N 1
ATOM 2575 C CA . LYS A 1 315 ? -29.932 2.375 39.841 1.00 89.12 315 LYS A CA 1
ATOM 2576 C C . LYS A 1 315 ? -28.871 3.436 40.119 1.00 89.12 315 LYS A C 1
ATOM 2578 O O . LYS A 1 315 ? -28.296 3.444 41.201 1.00 89.12 315 LYS A O 1
ATOM 2583 N N . ILE A 1 316 ? -28.520 4.234 39.115 1.00 86.69 316 ILE A N 1
ATOM 2584 C CA . ILE A 1 316 ? -27.462 5.250 39.193 1.00 86.69 316 ILE A CA 1
ATOM 2585 C C . ILE A 1 316 ? -28.063 6.618 39.533 1.00 86.69 316 ILE A C 1
ATOM 2587 O O . ILE A 1 316 ? -27.403 7.433 40.184 1.00 86.69 316 ILE A O 1
ATOM 2591 N N . ILE A 1 317 ? -29.288 6.861 39.067 1.00 88.62 317 ILE A N 1
ATOM 2592 C CA . ILE A 1 317 ? -29.989 8.134 39.156 1.00 88.62 317 ILE A CA 1
ATOM 2593 C C . ILE A 1 317 ? -31.156 7.992 40.127 1.00 88.62 317 ILE A C 1
ATOM 2595 O O . ILE A 1 317 ? -32.011 7.130 39.945 1.00 88.62 317 ILE A O 1
ATOM 2599 N N . ASP A 1 318 ? -31.188 8.873 41.122 1.00 84.56 318 ASP A N 1
ATOM 2600 C CA . ASP A 1 318 ? -32.212 8.872 42.169 1.00 84.56 318 ASP A CA 1
ATOM 2601 C C . ASP A 1 318 ? -33.511 9.579 41.713 1.00 84.56 318 ASP A C 1
ATOM 2603 O O . ASP A 1 318 ? -34.586 9.312 42.243 1.00 84.56 318 ASP A O 1
ATOM 2607 N N . TYR A 1 319 ? -33.431 10.460 40.706 1.00 85.75 319 TYR A N 1
ATOM 2608 C CA . TYR A 1 319 ? -34.576 11.183 40.141 1.00 85.75 319 TYR A CA 1
ATOM 2609 C C . TYR A 1 319 ? -35.139 10.471 38.900 1.00 85.75 319 TYR A C 1
ATOM 2611 O O . TYR A 1 319 ? -34.535 10.496 37.826 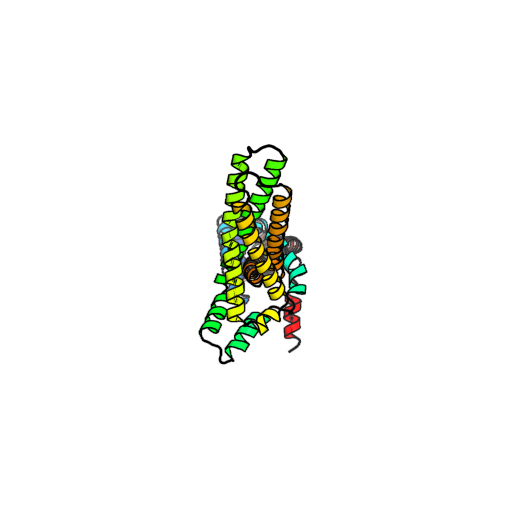1.00 85.75 319 TYR A O 1
ATOM 2619 N N . GLU A 1 320 ? -36.310 9.850 39.047 1.00 86.44 320 GLU A N 1
ATOM 2620 C CA . GLU A 1 320 ? -36.939 8.981 38.039 1.00 86.44 320 GLU A CA 1
ATOM 2621 C C . GLU A 1 320 ? -37.069 9.621 36.636 1.00 86.44 320 GLU A C 1
ATOM 2623 O O . GLU A 1 320 ? -36.610 9.001 35.673 1.00 86.44 320 GLU A O 1
ATOM 2628 N N . PRO A 1 321 ? -37.521 10.884 36.471 1.00 88.50 321 PRO A N 1
ATOM 2629 C CA . PRO A 1 321 ? -37.598 11.508 35.145 1.00 88.50 321 PRO A CA 1
ATOM 2630 C C . PRO A 1 321 ? -36.235 11.659 34.450 1.00 88.50 321 PRO A C 1
ATOM 2632 O O . PRO A 1 321 ? -36.128 11.518 33.228 1.00 88.50 321 PRO A O 1
ATOM 2635 N N . SER A 1 322 ? -35.168 11.907 35.219 1.00 86.56 322 SER A N 1
ATOM 2636 C CA . SER A 1 322 ? -33.799 11.931 34.687 1.00 86.56 322 SER A CA 1
ATOM 2637 C C . SER A 1 322 ? -33.318 10.536 34.302 1.00 86.56 322 SER A C 1
ATOM 2639 O O . SER A 1 322 ? -32.608 10.397 33.304 1.00 86.56 322 SER A O 1
ATOM 2641 N N . ALA A 1 323 ? -33.704 9.501 35.053 1.00 87.81 323 ALA A N 1
ATOM 2642 C CA . ALA A 1 323 ? -33.361 8.118 34.736 1.00 87.81 323 ALA A CA 1
ATOM 2643 C C . ALA A 1 323 ? -33.964 7.683 33.391 1.00 87.81 323 ALA A C 1
ATOM 2645 O O . ALA A 1 323 ? -33.230 7.182 32.533 1.00 87.81 323 ALA A O 1
ATOM 2646 N N . ASP A 1 324 ? -35.247 7.971 33.166 1.00 90.62 324 ASP A N 1
ATOM 2647 C CA . ASP A 1 324 ? -35.948 7.672 31.911 1.00 90.62 324 ASP A CA 1
ATOM 2648 C C . ASP A 1 324 ? -35.337 8.426 30.723 1.00 90.62 324 ASP A C 1
ATOM 2650 O O . ASP A 1 324 ? -35.068 7.851 29.663 1.00 90.62 324 ASP A O 1
ATOM 2654 N N . MET A 1 325 ? -35.041 9.718 30.905 1.00 89.88 325 MET A N 1
ATOM 2655 C CA . MET A 1 325 ? -34.397 10.543 29.880 1.00 89.88 325 MET A CA 1
ATOM 2656 C C . MET A 1 325 ? -33.014 10.000 29.497 1.00 89.88 325 MET A C 1
ATOM 2658 O O . MET A 1 325 ? -32.646 9.978 28.318 1.00 89.88 325 MET A O 1
ATOM 2662 N N . VAL A 1 326 ? -32.229 9.563 30.481 1.00 89.31 326 VAL A N 1
ATOM 2663 C CA . VAL A 1 326 ? -30.901 8.978 30.265 1.00 89.31 326 VAL A CA 1
ATOM 2664 C C . VAL A 1 326 ? -31.001 7.638 29.553 1.00 89.31 326 VAL A C 1
ATOM 2666 O O . VAL A 1 326 ? -30.247 7.409 28.604 1.00 89.31 326 VAL A O 1
ATOM 2669 N N . GLN A 1 327 ? -31.929 6.776 29.969 1.00 92.25 327 GLN A N 1
ATOM 2670 C CA . GLN A 1 327 ? -32.163 5.494 29.318 1.00 92.25 327 GLN A CA 1
ATOM 2671 C C . GLN A 1 327 ? -32.536 5.695 27.844 1.00 92.25 327 GLN A C 1
ATOM 2673 O O . GLN A 1 327 ? -31.873 5.145 26.963 1.00 92.25 327 GLN A O 1
ATOM 2678 N N . TYR A 1 328 ? -33.500 6.577 27.564 1.00 92.62 328 TYR A N 1
ATOM 2679 C CA . TYR A 1 328 ? -33.906 6.920 26.202 1.00 92.62 328 TYR A CA 1
ATOM 2680 C C . TYR A 1 328 ? -32.736 7.438 25.350 1.00 92.62 328 TYR A C 1
ATOM 2682 O O . TYR A 1 328 ? -32.572 7.054 24.189 1.00 92.62 328 TYR A O 1
ATOM 2690 N N . ARG A 1 329 ? -31.875 8.298 25.912 1.00 90.75 329 ARG A N 1
ATOM 2691 C CA . ARG A 1 329 ? -30.689 8.816 25.204 1.00 90.75 329 ARG A CA 1
ATOM 2692 C C . ARG A 1 329 ? -29.667 7.725 24.910 1.00 90.75 329 ARG A C 1
ATOM 2694 O O . ARG A 1 329 ? -29.139 7.684 23.799 1.00 90.75 329 ARG A O 1
ATOM 2701 N N . ALA A 1 330 ? -29.397 6.851 25.874 1.00 90.44 330 ALA A N 1
ATOM 2702 C CA . ALA A 1 330 ? -28.467 5.744 25.707 1.00 90.44 330 ALA A CA 1
ATOM 2703 C C . ALA A 1 330 ? -28.953 4.766 24.622 1.00 90.44 330 ALA A C 1
ATOM 2705 O O . ALA A 1 330 ? -28.191 4.417 23.720 1.00 90.44 330 ALA A O 1
ATOM 2706 N N . GLU A 1 331 ? -30.237 4.404 24.631 1.00 91.75 331 GLU A N 1
ATOM 2707 C CA . GLU A 1 331 ? -30.856 3.560 23.600 1.00 91.75 331 GLU A CA 1
ATOM 2708 C C . GLU A 1 331 ? -30.834 4.233 22.218 1.00 91.75 331 GLU A C 1
ATOM 2710 O O . GLU A 1 331 ? -30.471 3.612 21.214 1.00 91.75 331 GLU A O 1
ATOM 2715 N N . ARG A 1 332 ? -31.126 5.540 22.152 1.00 92.19 332 ARG A N 1
ATOM 2716 C CA . ARG A 1 332 ? -31.038 6.325 20.911 1.00 92.19 332 ARG A CA 1
ATOM 2717 C C . ARG A 1 332 ? -29.615 6.374 20.353 1.00 92.19 332 ARG A C 1
ATOM 2719 O O . ARG A 1 332 ? -29.438 6.303 19.134 1.00 92.19 332 ARG A O 1
ATOM 2726 N N . ASN A 1 333 ? -28.608 6.501 21.215 1.00 89.62 333 ASN A N 1
ATOM 2727 C CA . ASN A 1 333 ? -27.201 6.458 20.827 1.00 89.62 333 ASN A CA 1
ATOM 2728 C C . ASN A 1 333 ? -26.843 5.099 20.214 1.00 89.62 333 ASN A C 1
ATOM 2730 O O . ASN A 1 333 ? -26.262 5.059 19.130 1.00 89.62 333 ASN A O 1
ATOM 2734 N N . VAL A 1 334 ? -27.252 3.994 20.846 1.00 88.19 334 VAL A N 1
ATOM 2735 C CA . VAL A 1 334 ? -27.045 2.635 20.315 1.00 88.19 334 VAL A CA 1
ATOM 2736 C C . VAL A 1 334 ? -27.703 2.476 18.942 1.00 88.19 334 VAL A C 1
ATOM 2738 O O . VAL A 1 334 ? -27.043 2.069 17.985 1.00 88.19 334 VAL A O 1
ATOM 2741 N N . ALA A 1 335 ? -28.971 2.875 18.804 1.00 88.31 335 ALA A N 1
ATOM 2742 C CA . ALA A 1 335 ? -29.695 2.800 17.536 1.00 88.31 335 ALA A CA 1
ATOM 2743 C C . ALA A 1 335 ? -29.010 3.610 16.420 1.00 88.31 335 ALA A C 1
ATOM 2745 O O . ALA A 1 335 ? -28.904 3.155 15.280 1.00 88.31 335 ALA A O 1
ATOM 2746 N N . ARG A 1 336 ? -28.492 4.802 16.742 1.00 86.44 336 ARG A N 1
ATOM 2747 C CA . ARG A 1 336 ? -27.757 5.639 15.783 1.00 86.44 336 ARG A CA 1
ATOM 2748 C C . ARG A 1 336 ? -26.437 5.028 15.346 1.00 86.44 336 ARG A C 1
ATOM 2750 O O . ARG A 1 336 ? -26.146 5.061 14.152 1.00 86.44 336 ARG A O 1
ATOM 2757 N N . VAL A 1 337 ? -25.659 4.465 16.271 1.00 83.62 337 VAL A N 1
ATOM 2758 C CA . VAL A 1 337 ? -24.413 3.782 15.900 1.00 83.62 337 VAL A CA 1
ATOM 2759 C C . VAL A 1 337 ? -24.708 2.557 15.047 1.00 83.62 337 VAL A C 1
ATOM 2761 O O . VAL A 1 337 ? -24.020 2.371 14.055 1.00 83.62 337 VAL A O 1
ATOM 2764 N N . ASN A 1 338 ? -25.753 1.783 15.347 1.00 81.31 338 ASN A N 1
ATOM 2765 C CA . ASN A 1 338 ? -26.147 0.636 14.523 1.00 81.31 338 ASN A CA 1
ATOM 2766 C C . ASN A 1 338 ? -26.546 1.038 13.093 1.00 81.31 338 ASN A C 1
ATOM 2768 O O . ASN A 1 338 ? -26.192 0.358 12.132 1.00 81.31 338 ASN A O 1
ATOM 2772 N N . ASN A 1 339 ? -27.217 2.180 12.929 1.00 78.88 339 ASN A N 1
ATOM 2773 C CA . ASN A 1 339 ? -27.529 2.716 11.602 1.00 78.88 339 ASN A CA 1
ATOM 2774 C C . ASN A 1 339 ? -26.274 3.207 10.860 1.00 78.88 339 ASN A C 1
ATOM 2776 O O . ASN A 1 339 ? -26.165 3.019 9.652 1.00 78.88 339 ASN A O 1
ATOM 2780 N N . LEU A 1 340 ? -25.315 3.812 11.568 1.00 71.62 340 LEU A N 1
ATOM 2781 C CA . LEU A 1 340 ? -24.035 4.241 10.992 1.00 71.62 340 LEU A CA 1
ATOM 2782 C C . LEU A 1 340 ? -23.146 3.045 10.631 1.00 71.62 340 LEU A C 1
ATOM 2784 O O . LEU A 1 340 ? -22.574 3.019 9.546 1.00 71.62 340 LEU A O 1
ATOM 2788 N N . SER A 1 341 ? -23.069 2.038 11.500 1.00 58.97 341 SER A N 1
ATOM 2789 C CA . SER A 1 341 ? -22.276 0.826 11.299 1.00 58.97 341 SER A CA 1
ATOM 2790 C C . SER A 1 341 ? -22.867 -0.073 10.215 1.00 58.97 341 SER A C 1
ATOM 2792 O O . SER A 1 341 ? -22.109 -0.666 9.463 1.00 58.97 341 SER A O 1
ATOM 2794 N N . MET A 1 342 ? -24.187 -0.110 10.006 1.00 48.09 342 MET A N 1
ATOM 2795 C CA . MET A 1 342 ? -24.756 -0.758 8.814 1.00 48.09 342 MET A CA 1
ATOM 2796 C C . MET A 1 342 ? -24.312 -0.097 7.496 1.00 48.09 342 MET A C 1
ATOM 2798 O O . MET A 1 342 ? -24.296 -0.764 6.458 1.00 48.09 342 MET A O 1
ATOM 2802 N N . ILE A 1 343 ? -23.935 1.187 7.527 1.00 47.41 343 ILE A N 1
ATOM 2803 C CA . ILE A 1 343 ? -23.473 1.946 6.358 1.00 47.41 343 ILE A CA 1
ATOM 2804 C C . ILE A 1 343 ? -21.946 1.841 6.185 1.00 47.41 343 ILE A C 1
ATOM 2806 O O . ILE A 1 343 ? -21.490 1.709 5.054 1.00 47.41 343 ILE A O 1
ATOM 2810 N N . THR A 1 344 ? -21.154 1.850 7.265 1.00 45.81 344 THR A N 1
ATOM 2811 C CA . THR A 1 344 ? -19.670 1.829 7.209 1.00 45.81 344 THR A CA 1
ATOM 2812 C C . THR A 1 344 ? -19.032 0.461 7.472 1.00 45.81 344 THR A C 1
ATOM 2814 O O . THR A 1 344 ? -17.907 0.203 7.049 1.00 45.81 344 THR A O 1
ATOM 2817 N N . LEU A 1 345 ? -19.741 -0.435 8.150 1.00 46.88 345 LEU A N 1
ATOM 2818 C CA . LEU A 1 345 ? -19.310 -1.762 8.585 1.00 46.88 345 LEU A CA 1
ATOM 2819 C C . LEU A 1 345 ? -20.366 -2.792 8.170 1.00 46.88 345 LEU A C 1
ATOM 2821 O O . LEU A 1 345 ? -20.871 -3.560 8.990 1.00 46.88 345 LEU A O 1
ATOM 2825 N N . LYS A 1 346 ? -20.691 -2.860 6.870 1.00 41.81 346 LYS A N 1
ATOM 2826 C CA . LYS A 1 346 ? -21.269 -4.099 6.328 1.00 41.81 346 LYS A CA 1
ATOM 2827 C C . LYS A 1 346 ? -20.364 -5.231 6.819 1.00 41.81 346 LYS A C 1
ATOM 2829 O O . LYS A 1 346 ? -19.159 -5.155 6.544 1.00 41.81 346 LYS A O 1
ATOM 2834 N N . PRO A 1 347 ? -20.892 -6.196 7.595 1.00 39.16 347 PRO A N 1
ATOM 2835 C CA . PRO A 1 347 ? -20.087 -7.029 8.467 1.00 39.16 347 PRO A CA 1
ATOM 2836 C C . PRO A 1 347 ? -18.916 -7.586 7.679 1.00 39.16 347 PRO A C 1
ATOM 2838 O O . PRO A 1 347 ? -19.062 -8.167 6.600 1.00 39.16 347 PRO A O 1
ATOM 2841 N N . ILE A 1 348 ? -17.719 -7.326 8.193 1.00 43.44 348 ILE A N 1
ATOM 2842 C CA . ILE A 1 348 ? -16.536 -8.063 7.798 1.00 43.44 348 ILE A CA 1
ATOM 2843 C C . ILE A 1 348 ? -16.801 -9.471 8.314 1.00 43.44 348 ILE A C 1
ATOM 2845 O O . ILE A 1 348 ? -16.478 -9.811 9.446 1.00 43.44 348 ILE A O 1
ATOM 2849 N N . THR A 1 349 ? -17.462 -10.275 7.488 1.00 37.56 349 THR A N 1
ATOM 2850 C CA . THR A 1 349 ? -17.624 -11.718 7.639 1.00 37.56 349 THR A CA 1
ATOM 2851 C C . THR A 1 349 ? -16.256 -12.390 7.471 1.00 37.56 349 THR A C 1
ATOM 2853 O O . THR A 1 349 ? -16.031 -13.182 6.569 1.00 37.56 349 THR A O 1
ATOM 2856 N N . CYS A 1 350 ? -15.297 -12.024 8.323 1.00 36.28 350 CYS A N 1
ATOM 2857 C CA . CYS A 1 350 ? -14.107 -12.819 8.615 1.00 36.28 350 CYS A CA 1
ATOM 2858 C C . CYS A 1 350 ? -14.303 -13.624 9.910 1.00 36.28 350 CYS A C 1
ATOM 2860 O O . CYS A 1 350 ? -13.641 -14.643 10.089 1.00 36.28 350 CYS A O 1
ATOM 2862 N N . ALA A 1 351 ? -15.244 -13.226 10.778 1.00 33.00 351 ALA A N 1
ATOM 2863 C CA . ALA A 1 351 ? -15.587 -13.981 11.985 1.00 33.00 351 ALA A CA 1
ATOM 2864 C C . ALA A 1 351 ? -16.169 -15.374 11.664 1.00 33.00 351 ALA A C 1
ATOM 2866 O O . ALA A 1 351 ? -15.836 -16.344 12.342 1.00 33.00 351 ALA A O 1
ATOM 2867 N N . ASP A 1 352 ? -16.928 -15.509 10.569 1.00 31.94 352 ASP A N 1
ATOM 2868 C CA . ASP A 1 352 ? -17.450 -16.809 10.114 1.00 31.94 352 ASP A CA 1
ATOM 2869 C C . ASP A 1 352 ? -16.351 -17.756 9.611 1.00 31.94 352 ASP A C 1
ATOM 2871 O O . ASP A 1 352 ? -16.530 -18.974 9.614 1.00 31.94 352 ASP A O 1
ATOM 2875 N N . THR A 1 353 ? -15.200 -17.226 9.192 1.00 35.34 353 THR A N 1
ATOM 2876 C CA . THR A 1 353 ? -14.068 -18.041 8.735 1.00 35.34 353 THR A CA 1
ATOM 2877 C C . THR A 1 353 ? -13.230 -18.523 9.918 1.00 35.34 353 THR A C 1
ATOM 2879 O O . THR A 1 353 ? -12.801 -19.671 9.923 1.00 35.34 353 THR A O 1
ATOM 2882 N N . ILE A 1 354 ? -13.055 -17.697 10.956 1.00 33.00 354 ILE A N 1
ATOM 2883 C CA . ILE A 1 354 ? -12.295 -18.070 12.163 1.00 33.00 354 ILE A CA 1
ATOM 2884 C C . ILE A 1 354 ? -13.074 -19.094 13.010 1.00 33.00 354 ILE A C 1
ATOM 2886 O O . ILE A 1 354 ? -12.490 -20.071 13.475 1.00 33.00 354 ILE A O 1
ATOM 2890 N N . LEU A 1 355 ? -14.402 -18.959 13.121 1.00 30.88 355 LEU A N 1
ATOM 2891 C CA . LEU A 1 355 ? -15.246 -19.942 13.822 1.00 30.88 355 LEU A CA 1
ATOM 2892 C C . LEU A 1 355 ? -15.431 -21.262 13.052 1.00 30.88 355 LEU A C 1
ATOM 2894 O O . LEU A 1 355 ? -15.734 -22.285 13.660 1.00 30.88 355 LEU A O 1
ATOM 2898 N N . LYS A 1 356 ? -15.223 -21.282 11.730 1.00 33.34 356 LYS A N 1
ATOM 2899 C CA . LYS A 1 356 ? -15.214 -22.534 10.951 1.00 33.34 356 LYS A CA 1
ATOM 2900 C C . LYS A 1 356 ? -13.895 -23.299 11.039 1.00 33.34 356 LYS A C 1
ATOM 2902 O O . LYS A 1 356 ? -13.912 -24.509 10.852 1.00 33.34 356 LYS A O 1
ATOM 2907 N N . VAL A 1 357 ? -12.781 -22.629 11.338 1.00 35.31 357 VAL A N 1
ATOM 2908 C CA . VAL A 1 357 ? -11.493 -23.305 11.576 1.00 35.31 357 VAL A CA 1
ATOM 2909 C C . VAL A 1 357 ? -11.465 -23.933 12.971 1.00 35.31 357 VAL A C 1
ATOM 2911 O O . VAL A 1 357 ? -11.013 -25.058 13.103 1.00 35.31 357 VAL A O 1
ATOM 2914 N N . SER A 1 358 ? -12.051 -23.291 13.987 1.00 29.48 358 SER A N 1
ATOM 2915 C CA . SER A 1 358 ? -12.106 -23.857 15.349 1.00 29.48 358 SER A CA 1
ATOM 2916 C C . SER A 1 358 ? -13.149 -24.970 15.550 1.00 29.48 358 SER A C 1
ATOM 2918 O O . SER A 1 358 ? -13.151 -25.592 16.607 1.00 29.48 358 SER A O 1
ATOM 2920 N N . ASN A 1 359 ? -14.039 -25.208 14.583 1.00 30.17 359 ASN A N 1
ATOM 2921 C CA . ASN A 1 359 ? -15.035 -26.290 14.630 1.00 30.17 359 ASN A CA 1
ATOM 2922 C C . ASN A 1 359 ? -14.650 -27.499 13.756 1.00 30.17 359 ASN A C 1
ATOM 2924 O O . ASN A 1 359 ? -15.455 -28.416 13.611 1.00 30.17 359 ASN A O 1
ATOM 2928 N N . ASN A 1 360 ? -13.453 -27.484 13.161 1.00 33.72 360 ASN A N 1
ATOM 2929 C CA . ASN A 1 360 ? -12.916 -28.571 12.338 1.00 33.72 360 ASN A CA 1
ATOM 2930 C C . ASN A 1 360 ? -11.620 -29.183 12.906 1.00 33.72 360 ASN A C 1
ATOM 2932 O O . ASN A 1 360 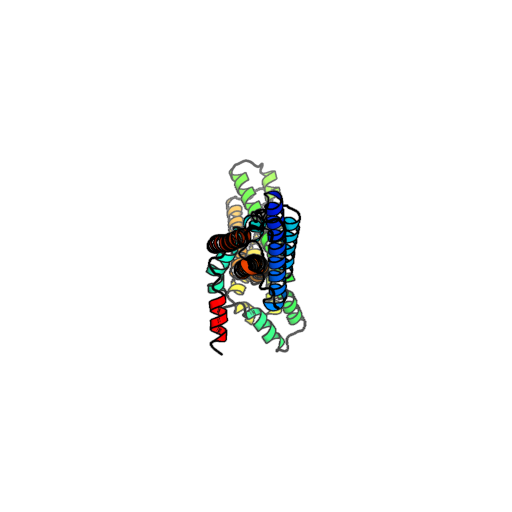? -10.984 -29.962 12.196 1.00 33.72 360 ASN A O 1
ATOM 2936 N N . ASP A 1 361 ? -11.268 -28.862 14.155 1.00 35.12 361 ASP A N 1
ATOM 2937 C CA . ASP A 1 361 ? -10.244 -29.573 14.935 1.00 35.12 361 ASP A CA 1
ATOM 2938 C C . ASP A 1 361 ? -10.895 -30.471 15.996 1.00 35.12 361 ASP A C 1
ATOM 2940 O O . ASP A 1 361 ? -11.765 -29.965 16.749 1.00 35.12 361 ASP A O 1
#

Secondary structure (DSSP, 8-state):
------TT--B-TTT--B---SPPHHHHHHHHHHHHHHHHHHHHHHHHHHHHHH---HHHHHHHHHHHHHHHTSTT----HHHHGGGT---HHHHHHHHHIIIIITTTSSSSSSHHHHHHHHHHHTS---HHHHHHHHHHT-HHHHHHHHHHHHHTHHHHHHHHHHHHHHHTT-S-HHHHHHHHHHHHHHHHHHHHHHHHHHHHHHHHH-HHHHTTSHHHHHHHHHHHHHHHHHHHHHHHHHH-SS---HHHHHHHHHHHHHHHHHHHHHHHH-HHHHHHHHHHHHHHHHHHHHHHHHHHHHHHHHHHHHHHHHHH-SSHHHHHHHHHHHHHHHHHHHHHHHHH----TTHHHHHHHTT--

InterPro domains:
  IPR027359 Voltage-dependent channel domain superfamily [G3DSA:1.20.120.350] (136-272)

Radius of gyration: 34.87 Å; chains: 1; bounding box: 78×55×110 Å